Protein AF-A0A897MVK6-F1 (afdb_monomer_lite)

Organism: NCBI:txid2841257

InterPro domains:
  IPR006311 Twin-arginine translocation pathway, signal sequence [PS51318] (1-36)

Sequence (201 aa):
MSDQQRESRGINRRTVLKTAGMATVGLAAYSGTASATPPTEIRFCGCSQICFGENDGRNFVLYVTETEDGYDCELDEVGVGATCETAGDDEKIIGLFNRRLDDYRFFKNPNNCASRALSDLGLDEPDGETVGDIDCPLPDDLEDDILYMFYERVSRHEYVVNDPKSVNVGKVIVRTRKCNPPSQWEDDPNGPPNDRGQGPP

pLDDT: mean 70.34, std 20.53, range [30.91, 95.94]

Secondary structure (DSSP, 8-state):
---------------------------------S-PPPPSEEEEETTTEEEE---SSEEEEEEEEEETTEEEEEEEEEESS-EEEE--TTEEEEEEEEEETTEEEEEE--SHHHHHHHHHTT-S---SS-----SS---TT-SS-EEEPEEEE-SSSEEEEE-TT-TTSPPEEEE-S----GGGS-S-TTSPP--------

Radius of gyration: 23.75 Å; chains: 1; bounding box: 46×98×46 Å

Foldseek 3Di:
DDDDDDDPDDDDDPDDPDDDDDDCPPPPPPPDDDDWFFFLEWEAQAFFKIWTAAIRWWKWWWKWAQDPVGIAIDIDTPGGHGDMDGDPPRIGGQWMWTDDDLATETGGDPHPNNVRNCVRQVNPDPPDDQRDPRVYPDPPSHRPHYDYWDWDDPDPFWTWTDDPVCPPHHTRIYGHHDDDGPVPDDPDPPDDPCPDDPDDD

Structure (mmCIF, N/CA/C/O backbone):
data_AF-A0A897MVK6-F1
#
_entry.id   AF-A0A897MVK6-F1
#
loop_
_atom_site.group_PDB
_atom_site.id
_atom_site.type_symbol
_atom_site.label_atom_id
_atom_site.label_alt_id
_atom_site.label_comp_id
_atom_site.label_asym_id
_atom_site.label_entity_id
_atom_site.label_seq_id
_atom_site.pdbx_PDB_ins_code
_atom_site.Cartn_x
_atom_site.Cartn_y
_atom_site.Cartn_z
_atom_site.occupancy
_atom_site.B_iso_or_equiv
_atom_site.auth_seq_id
_atom_site.auth_comp_id
_atom_site.auth_asym_id
_atom_site.auth_atom_id
_atom_site.pdbx_PDB_model_num
ATOM 1 N N . MET A 1 1 ? -6.247 81.214 -1.007 1.00 38.38 1 MET A N 1
ATOM 2 C CA . MET A 1 1 ? -7.510 80.942 -0.296 1.00 38.38 1 MET A CA 1
ATOM 3 C C . MET A 1 1 ? -7.967 79.543 -0.678 1.00 38.38 1 MET A C 1
ATOM 5 O O . MET A 1 1 ? -8.273 79.332 -1.840 1.00 38.38 1 MET A O 1
ATOM 9 N N . SER A 1 2 ? -7.905 78.644 0.309 1.00 38.69 2 SER A N 1
ATOM 10 C CA . SER A 1 2 ? -8.787 77.490 0.565 1.00 38.69 2 SER A CA 1
ATOM 11 C C . SER A 1 2 ? -8.836 76.298 -0.409 1.00 38.69 2 SER A C 1
ATOM 13 O O . SER A 1 2 ? -9.519 76.323 -1.424 1.00 38.69 2 SER A O 1
ATOM 15 N N . ASP A 1 3 ? -8.106 75.250 -0.011 1.00 39.94 3 ASP A N 1
ATOM 16 C CA . ASP A 1 3 ? -8.561 73.887 0.342 1.00 39.94 3 ASP A CA 1
ATOM 17 C C . ASP A 1 3 ? -9.716 73.197 -0.411 1.00 39.94 3 ASP A C 1
ATOM 19 O O . ASP A 1 3 ? -10.869 73.603 -0.314 1.00 39.94 3 ASP A O 1
ATOM 23 N N . GLN A 1 4 ? -9.4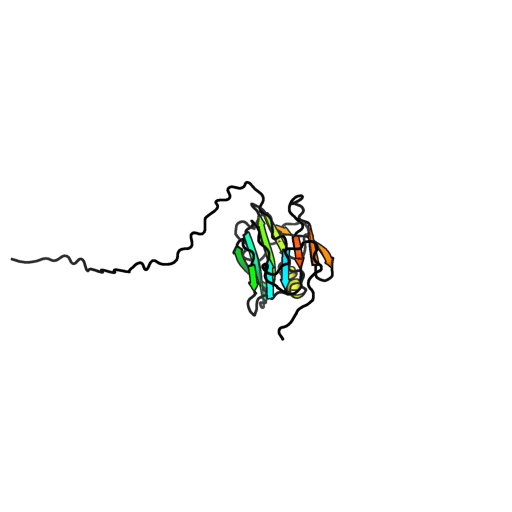02 72.028 -0.989 1.00 47.38 4 GLN A N 1
ATOM 24 C CA . GLN A 1 4 ? -9.977 70.706 -0.646 1.00 47.38 4 GLN A CA 1
ATOM 25 C C . GLN A 1 4 ? -9.123 69.620 -1.337 1.00 47.38 4 GLN A C 1
ATOM 27 O O . GLN A 1 4 ? -9.156 69.453 -2.551 1.00 47.38 4 GLN A O 1
ATOM 32 N N . GLN A 1 5 ? -8.131 69.042 -0.655 1.00 43.12 5 GLN A N 1
ATOM 33 C CA . GLN A 1 5 ? -8.214 67.753 0.051 1.00 43.12 5 GLN A CA 1
ATOM 34 C C . GLN A 1 5 ? -8.991 66.655 -0.695 1.00 43.12 5 GLN A C 1
ATOM 36 O O . GLN A 1 5 ? -10.207 66.540 -0.582 1.00 43.12 5 GLN A O 1
ATOM 41 N N . ARG A 1 6 ? -8.251 65.748 -1.344 1.00 44.34 6 ARG A N 1
ATOM 42 C CA . ARG A 1 6 ? -8.657 64.344 -1.445 1.00 44.34 6 ARG A CA 1
ATOM 43 C C . ARG A 1 6 ? -7.533 63.490 -0.876 1.00 44.34 6 ARG A C 1
ATOM 45 O O . ARG A 1 6 ? -6.450 63.390 -1.447 1.00 44.34 6 ARG A O 1
ATOM 52 N N . GLU A 1 7 ? -7.802 62.960 0.311 1.00 42.94 7 GLU A N 1
ATOM 53 C CA . GLU A 1 7 ? -6.990 61.986 1.024 1.00 42.94 7 GLU A CA 1
ATOM 54 C C . GLU A 1 7 ? -6.639 60.809 0.101 1.00 42.94 7 GLU A C 1
ATOM 56 O O . GLU A 1 7 ? -7.515 60.072 -0.343 1.00 42.94 7 GLU A O 1
ATOM 61 N N . SER A 1 8 ? -5.353 60.577 -0.143 1.00 44.09 8 SER A N 1
ATOM 62 C CA . SER A 1 8 ? -4.859 59.220 -0.369 1.00 44.09 8 SER A CA 1
ATOM 63 C C . SER A 1 8 ? -4.070 58.843 0.867 1.00 44.09 8 SER A C 1
ATOM 65 O O . SER A 1 8 ? -2.920 59.240 1.050 1.00 44.09 8 SER A O 1
ATOM 67 N N . ARG A 1 9 ? -4.758 58.149 1.776 1.00 46.34 9 ARG A N 1
ATOM 68 C CA . ARG A 1 9 ? -4.168 57.561 2.974 1.00 46.34 9 ARG A CA 1
ATOM 69 C C . ARG A 1 9 ? -3.082 56.589 2.537 1.00 46.34 9 ARG A C 1
ATOM 71 O O . ARG A 1 9 ? -3.345 55.624 1.825 1.00 46.34 9 ARG A O 1
ATOM 78 N N . GLY A 1 10 ? -1.858 56.887 2.952 1.00 43.03 10 GLY A N 1
ATOM 79 C CA . GLY A 1 10 ? -0.727 56.007 2.760 1.00 43.03 10 GLY A CA 1
ATOM 80 C C . GLY A 1 10 ? -0.877 54.728 3.569 1.00 43.03 10 GLY A C 1
ATOM 81 O O . GLY A 1 10 ? -1.321 54.758 4.711 1.00 43.03 10 GLY A O 1
ATOM 82 N N . ILE A 1 11 ? -0.402 53.628 2.995 1.00 48.03 11 ILE A N 1
ATOM 83 C CA . ILE A 1 11 ? 0.241 52.563 3.757 1.00 48.03 11 ILE A CA 1
ATOM 84 C C . ILE A 1 11 ? 1.508 52.196 2.992 1.00 48.03 11 ILE A C 1
ATOM 86 O O . ILE A 1 11 ? 1.510 51.430 2.034 1.00 48.03 11 ILE A O 1
ATOM 90 N N . ASN A 1 12 ? 2.600 52.808 3.434 1.00 47.00 12 ASN A N 1
ATOM 91 C CA . ASN A 1 12 ? 3.951 52.393 3.123 1.00 47.00 12 ASN A CA 1
ATOM 92 C C . ASN A 1 12 ? 4.225 51.129 3.951 1.00 47.00 12 ASN A C 1
ATOM 94 O O . ASN A 1 12 ? 4.373 51.207 5.170 1.00 47.00 12 ASN A O 1
ATOM 98 N N . ARG A 1 13 ? 4.250 49.960 3.310 1.00 48.75 13 ARG A N 1
ATOM 99 C CA . ARG A 1 13 ? 4.795 48.732 3.899 1.00 48.75 13 ARG A CA 1
ATOM 100 C C . ARG A 1 13 ? 5.948 48.261 3.028 1.00 48.75 13 ARG A C 1
ATOM 102 O O . ARG A 1 13 ? 5.797 47.437 2.135 1.00 48.75 13 ARG A O 1
ATOM 109 N N . ARG A 1 14 ? 7.123 48.820 3.329 1.00 48.19 14 ARG A N 1
ATOM 110 C CA . ARG A 1 14 ? 8.402 48.136 3.146 1.00 48.19 14 ARG A CA 1
ATOM 111 C C . ARG A 1 14 ? 8.319 46.810 3.896 1.00 48.19 14 ARG A C 1
ATOM 113 O O . ARG A 1 14 ? 8.452 46.805 5.117 1.00 48.19 14 ARG A O 1
ATOM 120 N N . THR A 1 15 ? 8.152 45.713 3.172 1.00 43.81 15 THR A N 1
ATOM 121 C CA . THR A 1 15 ? 8.566 44.407 3.677 1.00 43.81 15 THR A CA 1
ATOM 122 C C . THR A 1 15 ? 9.798 43.993 2.895 1.00 43.81 15 THR A C 1
ATOM 124 O O . THR A 1 15 ? 9.793 43.832 1.679 1.00 43.81 15 THR A O 1
ATOM 127 N N . VAL A 1 16 ? 10.883 43.954 3.653 1.00 46.25 16 VAL A N 1
ATOM 128 C CA . VAL A 1 16 ? 12.242 43.606 3.277 1.00 46.25 16 VAL A CA 1
ATOM 129 C C . VAL A 1 16 ? 12.256 42.147 2.830 1.00 46.25 16 VAL A C 1
ATOM 131 O O . VAL A 1 16 ? 12.021 41.259 3.648 1.00 46.25 16 VAL A O 1
ATOM 134 N N . LEU A 1 17 ? 12.549 41.895 1.550 1.00 41.59 17 LEU A N 1
ATOM 135 C CA . LEU A 1 17 ? 12.999 40.577 1.112 1.00 41.59 17 LEU A CA 1
ATOM 136 C C . LEU A 1 17 ? 14.340 40.296 1.799 1.00 41.59 17 LEU A C 1
ATOM 138 O O . LEU A 1 17 ? 15.352 40.923 1.486 1.00 41.59 17 LEU A O 1
ATOM 142 N N . LYS A 1 18 ? 14.345 39.364 2.753 1.00 41.47 18 LYS A N 1
ATOM 143 C CA . LYS A 1 18 ? 15.574 38.717 3.205 1.00 41.47 18 LYS A CA 1
ATOM 144 C C . LYS A 1 18 ? 15.864 37.545 2.277 1.00 41.47 18 LYS A C 1
ATOM 146 O O . LYS A 1 18 ? 15.264 36.484 2.381 1.00 41.47 18 LYS A O 1
ATOM 151 N N . THR A 1 19 ? 16.799 37.783 1.374 1.00 42.06 19 THR A N 1
ATOM 152 C CA . THR A 1 19 ? 17.562 36.777 0.640 1.00 42.06 19 THR A CA 1
ATOM 153 C C . THR A 1 19 ? 18.445 35.994 1.613 1.00 42.06 19 THR A C 1
ATOM 155 O O . THR A 1 19 ? 19.182 36.625 2.368 1.00 42.06 19 THR A O 1
ATOM 158 N N . ALA A 1 20 ? 18.411 34.659 1.577 1.00 37.34 20 ALA A N 1
ATOM 159 C CA . ALA A 1 20 ? 19.586 33.779 1.682 1.00 37.34 20 ALA A CA 1
ATOM 160 C C . ALA A 1 20 ? 19.144 32.310 1.733 1.00 37.34 20 ALA A C 1
ATOM 162 O O . ALA A 1 20 ? 18.389 31.916 2.614 1.00 37.34 20 ALA A O 1
ATOM 163 N N . GLY A 1 21 ? 19.660 31.509 0.804 1.00 32.66 21 GLY A N 1
ATOM 164 C CA . GLY A 1 21 ? 19.453 30.065 0.767 1.00 32.66 21 GLY A CA 1
ATOM 165 C C . GLY A 1 21 ? 19.648 29.526 -0.640 1.00 32.66 21 GLY A C 1
ATOM 166 O O . GLY A 1 21 ? 18.688 29.143 -1.294 1.00 32.66 21 GLY A O 1
ATOM 167 N N . MET A 1 22 ? 20.886 29.574 -1.135 1.00 45.41 22 MET A N 1
ATOM 168 C CA . MET A 1 22 ? 21.281 28.860 -2.345 1.00 45.41 22 MET A CA 1
ATOM 169 C C . MET A 1 22 ? 20.998 27.365 -2.168 1.00 45.41 22 MET A C 1
ATOM 171 O O . MET A 1 22 ? 21.655 26.703 -1.374 1.00 45.41 22 MET A O 1
ATOM 175 N N . ALA A 1 23 ? 20.086 26.840 -2.972 1.00 36.12 23 ALA A N 1
ATOM 176 C CA . ALA A 1 23 ? 20.180 25.491 -3.494 1.00 36.12 23 ALA A CA 1
ATOM 177 C C . ALA A 1 23 ? 19.718 25.573 -4.946 1.00 36.12 23 ALA A C 1
ATOM 179 O O . ALA A 1 23 ? 18.528 25.587 -5.248 1.00 36.12 23 ALA A O 1
ATOM 180 N N . THR A 1 24 ? 20.670 25.706 -5.865 1.00 41.19 24 THR A N 1
ATOM 181 C CA . THR A 1 24 ? 20.426 25.338 -7.255 1.00 41.19 24 THR A CA 1
ATOM 182 C C . THR A 1 24 ? 20.215 23.830 -7.271 1.00 41.19 24 THR A C 1
ATOM 184 O O . THR A 1 24 ? 21.172 23.073 -7.410 1.00 41.19 24 THR A O 1
ATOM 187 N N . VAL A 1 25 ? 18.974 23.384 -7.082 1.00 43.00 25 VAL A N 1
ATOM 188 C CA . VAL A 1 25 ? 18.584 22.048 -7.523 1.00 43.00 25 VAL A CA 1
ATOM 189 C C . VAL A 1 25 ? 18.522 22.167 -9.035 1.00 43.00 25 VAL A C 1
ATOM 191 O O . VAL A 1 25 ? 17.633 22.817 -9.586 1.00 43.00 25 VAL A O 1
ATOM 194 N N . GLY A 1 26 ? 19.564 21.677 -9.701 1.00 36.72 26 GLY A N 1
ATOM 195 C CA . GLY A 1 26 ? 19.563 21.572 -11.148 1.00 36.72 26 GLY A CA 1
ATOM 196 C C . GLY A 1 26 ? 18.365 20.723 -11.535 1.00 36.72 26 GLY A C 1
ATOM 197 O O . GLY A 1 26 ? 18.374 19.516 -11.317 1.00 36.72 26 GLY A O 1
ATOM 198 N N . LEU A 1 27 ? 17.327 21.359 -12.076 1.00 38.44 27 LEU A N 1
ATOM 199 C CA . LEU A 1 27 ? 16.280 20.662 -12.800 1.00 38.44 27 LEU A CA 1
ATOM 200 C C . LEU A 1 27 ? 16.949 20.064 -14.034 1.00 38.44 27 LEU A C 1
ATOM 202 O O . LEU A 1 27 ? 17.060 20.704 -15.081 1.00 38.44 27 LEU A O 1
ATOM 206 N N . ALA A 1 28 ? 17.434 18.834 -13.897 1.00 41.41 28 ALA A N 1
ATOM 207 C CA . ALA A 1 28 ? 17.548 17.957 -15.037 1.00 41.41 28 ALA A CA 1
ATOM 208 C C . ALA A 1 28 ? 16.111 17.716 -15.504 1.00 41.41 28 ALA A C 1
ATOM 210 O O . ALA A 1 28 ? 15.393 16.883 -14.959 1.00 41.41 28 ALA A O 1
ATOM 211 N N . ALA A 1 29 ? 15.669 18.506 -16.480 1.00 40.84 29 ALA A N 1
ATOM 212 C CA . ALA A 1 29 ? 14.505 18.171 -17.275 1.00 40.84 29 ALA A CA 1
ATOM 213 C C . ALA A 1 29 ? 14.852 16.893 -18.049 1.00 40.84 29 ALA A C 1
ATOM 215 O O . ALA A 1 29 ? 15.371 16.947 -19.166 1.00 40.84 29 ALA A O 1
ATOM 216 N N . TYR A 1 30 ? 14.623 15.738 -17.422 1.00 43.28 30 TYR A N 1
ATOM 217 C CA . TYR A 1 30 ? 14.649 14.454 -18.101 1.00 43.28 30 TYR A CA 1
ATOM 218 C C . TYR A 1 30 ? 13.433 14.414 -19.026 1.00 43.28 30 TYR A C 1
ATOM 220 O O . TYR A 1 30 ? 12.335 14.009 -18.664 1.00 43.28 30 TYR A O 1
ATOM 228 N N . SER A 1 31 ? 13.637 14.887 -20.251 1.00 47.59 31 SER A N 1
ATOM 229 C CA . SER A 1 31 ? 12.805 14.513 -21.388 1.00 47.59 31 SER A CA 1
ATOM 230 C C . SER A 1 31 ? 13.236 13.110 -21.819 1.00 47.59 31 SER A C 1
ATOM 232 O O . SER A 1 31 ? 14.000 12.928 -22.760 1.00 47.59 31 SER A O 1
ATOM 234 N N . GLY A 1 32 ? 12.802 12.111 -21.051 1.00 38.25 32 GLY A N 1
ATOM 235 C CA . GLY A 1 32 ? 12.945 10.695 -21.368 1.00 38.25 32 GLY A CA 1
ATOM 236 C C . GLY A 1 32 ? 11.568 10.111 -21.645 1.00 38.25 32 GLY A C 1
ATOM 237 O O . GLY A 1 32 ? 10.691 10.125 -20.790 1.00 38.25 32 GLY A O 1
ATOM 238 N N . THR A 1 33 ? 11.348 9.639 -22.861 1.00 43.06 33 THR A N 1
ATOM 239 C CA . THR A 1 33 ? 10.109 8.990 -23.288 1.00 43.06 33 THR A CA 1
ATOM 240 C C . THR A 1 33 ? 9.809 7.724 -22.470 1.00 43.06 33 THR A C 1
ATOM 242 O O . THR A 1 33 ? 10.583 6.775 -22.516 1.00 43.06 33 THR A O 1
ATOM 245 N N . ALA A 1 34 ? 8.653 7.718 -21.799 1.00 45.78 34 ALA A N 1
ATOM 246 C CA . ALA A 1 34 ? 7.773 6.579 -21.510 1.00 45.78 34 ALA A CA 1
ATOM 247 C C . ALA A 1 34 ? 8.395 5.276 -20.959 1.00 45.78 34 ALA A C 1
ATOM 249 O O . ALA A 1 34 ? 8.527 4.283 -21.669 1.00 45.78 34 ALA A O 1
ATOM 250 N N . SER A 1 35 ? 8.626 5.238 -19.646 1.00 45.00 35 SER A N 1
ATOM 251 C CA . SER A 1 35 ? 8.335 4.070 -18.804 1.00 45.00 35 SER A CA 1
ATOM 252 C C . SER A 1 35 ? 8.452 4.501 -17.347 1.00 45.00 35 SER A C 1
ATOM 254 O O . SER A 1 35 ? 9.566 4.584 -16.848 1.00 45.00 35 SER A O 1
ATOM 256 N N . ALA A 1 36 ? 7.335 4.782 -16.667 1.00 52.00 36 ALA A N 1
ATOM 257 C CA . ALA A 1 36 ? 7.413 4.970 -15.225 1.00 52.00 36 ALA A CA 1
ATOM 258 C C . ALA A 1 36 ? 7.605 3.607 -14.542 1.00 52.00 36 ALA A C 1
ATOM 260 O O . ALA A 1 36 ? 6.789 2.701 -14.738 1.00 52.00 36 ALA A O 1
ATOM 261 N N . THR A 1 37 ? 8.701 3.439 -13.811 1.00 60.66 37 THR A N 1
ATOM 262 C CA . THR A 1 37 ? 9.000 2.218 -13.055 1.00 60.66 37 THR A CA 1
ATOM 263 C C . THR A 1 37 ? 8.266 2.306 -11.708 1.00 60.66 37 THR A C 1
ATOM 265 O O . THR A 1 37 ? 8.444 3.323 -11.045 1.00 60.66 37 THR A O 1
ATOM 268 N N . PRO A 1 38 ? 7.434 1.327 -11.292 1.00 58.59 38 PRO A N 1
ATOM 269 C CA . PRO A 1 38 ? 6.905 1.237 -9.934 1.00 58.59 38 PRO A CA 1
ATOM 270 C C . PRO A 1 38 ? 8.058 1.029 -8.940 1.00 58.59 38 PRO A C 1
ATOM 272 O O . PRO A 1 38 ? 9.160 0.654 -9.359 1.00 58.59 38 PRO A O 1
ATOM 275 N N . PRO A 1 39 ? 7.822 1.213 -7.629 1.00 68.69 39 PRO A N 1
ATOM 276 C CA . PRO A 1 39 ? 8.829 0.898 -6.627 1.00 68.69 39 PRO A CA 1
ATOM 277 C C . PRO A 1 39 ? 9.311 -0.540 -6.809 1.00 68.69 39 PRO A C 1
ATOM 279 O O . PRO A 1 39 ? 8.504 -1.465 -6.866 1.00 68.69 39 PRO A O 1
ATOM 282 N N . THR A 1 40 ? 10.624 -0.743 -6.893 1.00 77.69 40 THR A N 1
ATOM 283 C CA . THR A 1 40 ? 11.213 -2.090 -6.978 1.00 77.69 40 THR A CA 1
ATOM 284 C C . THR A 1 40 ? 11.000 -2.881 -5.689 1.00 77.69 40 THR A C 1
ATOM 286 O O . THR A 1 40 ? 10.948 -4.111 -5.711 1.00 77.69 40 THR A O 1
ATOM 289 N N . GLU A 1 41 ? 10.823 -2.179 -4.569 1.00 86.00 41 GLU A N 1
ATOM 290 C CA . GLU A 1 41 ? 10.533 -2.761 -3.270 1.00 86.00 41 GLU A CA 1
ATOM 291 C C . GLU A 1 41 ? 9.543 -1.902 -2.466 1.00 86.00 41 GLU A C 1
ATOM 293 O O . GLU A 1 41 ? 9.645 -0.673 -2.424 1.00 86.00 41 GLU A O 1
ATOM 298 N N . ILE A 1 42 ? 8.598 -2.577 -1.805 1.00 90.44 42 ILE A N 1
ATOM 299 C CA . ILE A 1 42 ? 7.620 -2.010 -0.871 1.00 90.44 42 ILE A CA 1
ATOM 300 C C . ILE A 1 42 ? 7.703 -2.803 0.437 1.00 90.44 42 ILE A C 1
ATOM 302 O O . ILE A 1 42 ? 7.686 -4.035 0.434 1.00 90.44 42 ILE A O 1
ATOM 306 N N . ARG A 1 43 ? 7.759 -2.122 1.580 1.00 93.38 43 ARG A N 1
ATOM 307 C CA . ARG A 1 43 ? 7.775 -2.737 2.913 1.00 93.38 43 ARG A CA 1
ATOM 308 C C . ARG A 1 43 ? 6.568 -2.283 3.717 1.00 93.38 43 ARG A C 1
ATOM 310 O O . ARG A 1 43 ? 6.478 -1.111 4.052 1.00 93.38 43 ARG A O 1
ATOM 317 N N . PHE A 1 44 ? 5.695 -3.218 4.080 1.00 94.56 44 PHE A N 1
ATOM 318 C CA . PHE A 1 44 ? 4.588 -2.994 5.011 1.00 94.56 44 PHE A CA 1
ATOM 319 C C . PHE A 1 44 ? 4.950 -3.494 6.411 1.00 94.56 44 PHE A C 1
ATOM 321 O O . PHE A 1 44 ? 5.000 -4.701 6.665 1.00 94.56 44 PHE A O 1
ATOM 328 N N . CYS A 1 45 ? 5.170 -2.588 7.353 1.00 93.06 45 CYS A N 1
ATOM 329 C CA . CYS A 1 45 ? 5.591 -2.927 8.710 1.00 93.06 45 CYS A CA 1
ATOM 330 C C . CYS A 1 45 ? 4.380 -2.990 9.627 1.00 93.06 45 CYS A C 1
ATOM 332 O O . CYS A 1 45 ? 4.076 -2.060 10.369 1.00 93.06 45 CYS A O 1
ATOM 334 N N . GLY A 1 46 ? 3.654 -4.104 9.526 1.00 92.69 46 GLY A N 1
ATOM 335 C CA . GLY A 1 46 ? 2.298 -4.178 10.052 1.00 92.69 46 GLY A CA 1
ATOM 336 C C . GLY A 1 46 ? 1.381 -3.254 9.254 1.00 92.69 46 GLY A C 1
ATOM 337 O O . GLY A 1 46 ? 1.470 -3.218 8.029 1.00 92.69 46 GLY A O 1
ATOM 338 N N . CYS A 1 47 ? 0.516 -2.522 9.951 1.00 95.00 47 CYS A N 1
ATOM 339 C CA . CYS A 1 47 ? -0.382 -1.527 9.358 1.00 95.00 47 CYS A CA 1
ATOM 340 C C . CYS A 1 47 ? -0.059 -0.099 9.808 1.00 95.00 47 CYS A C 1
ATOM 342 O O . CYS A 1 47 ? -0.775 0.819 9.449 1.00 95.00 47 CYS A O 1
ATOM 344 N N . SER A 1 48 ? 1.003 0.099 10.591 1.00 94.06 48 SER A N 1
ATOM 345 C CA . SER A 1 48 ? 1.369 1.416 11.119 1.00 94.06 48 SER A CA 1
ATOM 346 C C . SER A 1 48 ? 2.368 2.154 10.238 1.00 94.06 48 SER A C 1
ATOM 348 O O . SER A 1 48 ? 2.550 3.350 10.406 1.00 94.06 48 SER A O 1
ATOM 350 N N . GLN A 1 49 ? 3.082 1.454 9.353 1.00 94.56 49 GLN A N 1
ATOM 351 C CA . GLN A 1 49 ? 4.118 2.074 8.536 1.00 94.56 49 GLN A CA 1
ATOM 352 C C . GLN A 1 49 ? 4.298 1.353 7.203 1.00 94.56 49 GLN A C 1
ATOM 354 O O . GLN A 1 49 ? 4.266 0.117 7.140 1.00 94.56 49 GLN A O 1
ATOM 359 N N . ILE A 1 50 ? 4.552 2.131 6.157 1.00 94.38 50 ILE A N 1
ATOM 360 C CA . ILE A 1 50 ? 4.951 1.666 4.834 1.00 94.38 50 ILE A CA 1
ATOM 361 C C . ILE A 1 50 ? 6.218 2.397 4.399 1.00 94.38 50 ILE A C 1
ATOM 363 O O . ILE A 1 50 ? 6.367 3.583 4.651 1.00 94.38 50 ILE A O 1
ATOM 367 N N . CYS A 1 51 ? 7.132 1.701 3.733 1.00 91.31 51 CYS A N 1
ATOM 368 C CA . CYS A 1 51 ? 8.274 2.314 3.062 1.00 91.31 51 CYS A CA 1
ATOM 369 C C . CYS A 1 51 ? 8.355 1.800 1.626 1.00 91.31 51 CYS A C 1
ATOM 371 O O . CYS A 1 51 ? 8.160 0.606 1.393 1.00 91.31 51 CYS A O 1
ATOM 373 N N . PHE A 1 52 ? 8.681 2.660 0.670 1.00 88.06 52 PHE A N 1
ATOM 374 C CA . PHE A 1 52 ? 8.829 2.284 -0.738 1.00 88.06 52 PHE A CA 1
ATOM 375 C C . PHE A 1 52 ? 10.023 3.003 -1.369 1.00 88.06 52 PHE A C 1
ATOM 377 O O . PHE A 1 52 ? 10.409 4.095 -0.950 1.00 88.06 52 PHE A O 1
ATOM 384 N N . GLY A 1 53 ? 10.653 2.333 -2.334 1.00 82.19 53 GLY A N 1
ATOM 385 C CA . GLY A 1 53 ? 11.821 2.852 -3.043 1.00 82.19 53 GLY A CA 1
ATOM 386 C C . GLY A 1 53 ? 11.480 3.960 -4.039 1.00 82.19 53 GLY A C 1
ATOM 387 O O . GLY A 1 53 ? 10.310 4.252 -4.304 1.00 82.19 53 GLY A O 1
ATOM 388 N N . GLU A 1 54 ? 12.527 4.555 -4.615 1.00 78.81 54 GLU A N 1
ATOM 389 C CA . GLU A 1 54 ? 12.376 5.517 -5.707 1.00 78.81 54 GLU A CA 1
ATOM 390 C C . GLU A 1 54 ? 11.630 4.874 -6.873 1.00 78.81 54 GLU A C 1
ATOM 392 O O . GLU A 1 54 ? 11.787 3.685 -7.171 1.00 78.81 54 GLU A O 1
ATOM 397 N N . ASN A 1 55 ? 10.782 5.672 -7.504 1.00 77.06 55 ASN A N 1
ATOM 398 C CA . ASN A 1 55 ? 9.973 5.252 -8.627 1.00 77.06 55 ASN A CA 1
ATOM 399 C C . ASN A 1 55 ? 9.604 6.478 -9.466 1.00 77.06 55 ASN A C 1
ATOM 401 O O . ASN A 1 55 ? 9.749 7.619 -9.037 1.00 77.06 55 ASN A O 1
ATOM 405 N N . ASP A 1 56 ? 9.117 6.240 -10.673 1.00 72.44 56 ASP A N 1
ATOM 406 C CA . ASP A 1 56 ? 8.812 7.314 -11.622 1.00 72.44 56 ASP A CA 1
ATOM 407 C C . ASP A 1 56 ? 7.298 7.620 -11.678 1.00 72.44 56 ASP A C 1
ATOM 409 O O . ASP A 1 56 ? 6.835 8.349 -12.559 1.00 72.44 56 ASP A O 1
ATOM 413 N N . GLY A 1 57 ? 6.507 7.001 -10.791 1.00 75.56 57 GLY A N 1
ATOM 414 C CA . GLY A 1 57 ? 5.047 7.101 -10.720 1.00 75.56 57 GLY A CA 1
ATOM 415 C C . GLY A 1 57 ? 4.567 7.876 -9.492 1.00 75.56 57 GLY A C 1
ATOM 416 O O . GLY A 1 57 ? 5.292 8.043 -8.516 1.00 75.56 57 GLY A O 1
ATOM 417 N N . ARG A 1 58 ? 3.322 8.360 -9.515 1.00 84.38 58 ARG A N 1
ATOM 418 C CA . ARG A 1 58 ? 2.737 8.988 -8.318 1.00 84.38 58 ARG A CA 1
ATOM 419 C C . ARG A 1 58 ? 2.284 7.913 -7.346 1.00 84.38 58 ARG A C 1
ATOM 421 O O . ARG A 1 58 ? 1.602 6.975 -7.753 1.00 84.38 58 ARG A O 1
ATOM 428 N N . ASN A 1 59 ? 2.663 8.057 -6.084 1.00 87.62 59 ASN A N 1
ATOM 429 C CA . ASN A 1 59 ? 2.300 7.118 -5.035 1.00 87.62 59 ASN A CA 1
ATOM 430 C C . ASN A 1 59 ? 1.238 7.725 -4.143 1.00 87.62 59 ASN A C 1
ATOM 432 O O . ASN A 1 59 ? 1.376 8.869 -3.709 1.00 87.62 59 ASN A O 1
ATOM 436 N N . PHE A 1 60 ? 0.225 6.921 -3.855 1.00 89.25 60 PHE A N 1
ATOM 437 C CA . PHE A 1 60 ? -0.834 7.266 -2.936 1.00 89.25 60 PHE A CA 1
ATOM 438 C C . PHE A 1 60 ? -0.954 6.183 -1.873 1.00 89.25 60 PHE A C 1
ATOM 440 O O . PHE A 1 60 ? -1.085 5.002 -2.206 1.00 89.25 60 PHE A O 1
ATOM 447 N N . VAL A 1 61 ? -0.882 6.561 -0.603 1.00 92.88 61 VAL A N 1
ATOM 448 C CA . VAL A 1 61 ? -1.029 5.614 0.509 1.00 92.88 61 VAL A CA 1
ATOM 449 C C . VAL A 1 61 ? -2.480 5.628 0.965 1.00 92.88 61 VAL A C 1
ATOM 451 O O . VAL A 1 61 ? -3.052 6.694 1.172 1.00 92.88 61 VAL A O 1
ATOM 454 N N . LEU A 1 62 ? -3.068 4.435 1.087 1.00 93.19 62 LEU A N 1
ATOM 455 C CA . LEU A 1 62 ? -4.442 4.258 1.543 1.00 93.19 62 LEU A CA 1
ATOM 456 C C . LEU A 1 62 ? -4.453 3.981 3.047 1.00 93.19 62 LEU A C 1
ATOM 458 O O . LEU A 1 62 ? -4.013 2.909 3.495 1.00 93.19 62 LEU A O 1
ATOM 462 N N . TYR A 1 63 ? -4.975 4.948 3.791 1.00 94.69 63 TYR A N 1
ATOM 463 C CA . TYR A 1 63 ? -5.226 4.882 5.223 1.00 94.69 63 TYR A CA 1
ATOM 464 C C . TYR A 1 63 ? -6.694 4.561 5.474 1.00 94.69 63 TYR A C 1
ATOM 466 O O . TYR A 1 63 ? -7.567 4.959 4.705 1.00 94.69 63 TYR A O 1
ATOM 474 N N . VAL A 1 64 ? -6.964 3.845 6.561 1.00 94.62 64 VAL A N 1
ATOM 475 C CA . VAL A 1 64 ? -8.325 3.624 7.053 1.00 94.62 64 VAL A CA 1
ATOM 476 C C . VAL A 1 64 ? -8.422 3.855 8.546 1.00 94.62 64 VAL A C 1
ATOM 478 O O . VAL A 1 64 ? -7.518 3.475 9.295 1.00 94.62 64 VAL A O 1
ATOM 481 N N . THR A 1 65 ? -9.572 4.360 8.965 1.00 94.75 65 THR A N 1
ATOM 482 C CA . THR A 1 65 ? -9.963 4.545 10.361 1.00 94.75 65 THR A CA 1
ATOM 483 C C . THR A 1 65 ? -11.214 3.714 10.623 1.00 94.75 65 THR A C 1
ATOM 485 O O . THR A 1 65 ? -12.160 3.736 9.841 1.00 94.75 65 THR A O 1
ATOM 488 N N . GLU A 1 66 ? -11.226 2.933 11.703 1.00 92.69 66 GLU A N 1
ATOM 489 C CA . GLU A 1 66 ? -12.396 2.122 12.071 1.00 92.69 66 GLU A CA 1
ATOM 490 C C . GLU A 1 66 ? -13.470 3.014 12.709 1.00 92.69 66 GLU A C 1
ATOM 492 O O . GLU A 1 66 ? -13.194 3.731 13.672 1.00 92.69 66 GLU A O 1
ATOM 497 N N . THR A 1 67 ? -14.693 2.963 12.185 1.00 91.00 67 THR A N 1
ATOM 498 C CA . THR A 1 67 ? -15.852 3.730 12.660 1.00 91.00 67 THR A CA 1
ATOM 499 C C . THR A 1 67 ? -16.969 2.788 13.126 1.00 91.00 67 THR A C 1
ATOM 501 O O . THR A 1 67 ? -16.851 1.564 13.045 1.00 91.00 67 THR A O 1
ATOM 504 N N . GLU A 1 68 ? -18.070 3.337 13.651 1.00 89.38 68 GLU A N 1
ATOM 505 C CA . GLU A 1 68 ? -19.246 2.529 14.022 1.00 89.38 68 GLU A CA 1
ATOM 506 C C . GLU A 1 68 ? -19.923 1.881 12.800 1.00 89.38 68 GLU A C 1
ATOM 508 O O . GLU A 1 68 ? -20.499 0.799 12.925 1.00 89.38 68 GLU A O 1
ATOM 513 N N . ASP A 1 69 ? -19.804 2.518 11.632 1.00 85.88 69 ASP A N 1
ATOM 514 C CA . ASP A 1 69 ? -20.442 2.108 10.379 1.00 85.88 69 ASP A CA 1
ATOM 515 C C . ASP A 1 69 ? -19.512 1.286 9.464 1.00 85.88 69 ASP A C 1
ATOM 517 O O . ASP A 1 69 ? -19.944 0.821 8.412 1.00 85.88 69 ASP A O 1
ATOM 521 N N . GLY A 1 70 ? -18.251 1.064 9.860 1.00 87.88 70 GLY A N 1
ATOM 522 C CA . GLY A 1 70 ? -17.277 0.292 9.084 1.00 87.88 70 GLY A CA 1
ATOM 523 C C . GLY A 1 70 ? -15.886 0.917 9.097 1.00 87.88 70 GLY A C 1
ATOM 524 O O . GLY A 1 70 ? -15.270 1.057 10.155 1.00 87.88 70 GLY A O 1
ATOM 525 N N . TYR A 1 71 ? -15.377 1.256 7.914 1.00 89.88 71 TYR A N 1
ATOM 526 C CA . TYR A 1 71 ? -14.094 1.927 7.738 1.00 89.88 71 TYR A CA 1
ATOM 527 C C . TYR A 1 71 ? -14.291 3.214 6.946 1.00 89.88 71 TYR A C 1
ATOM 529 O O . TYR A 1 71 ? -14.909 3.190 5.890 1.00 89.88 71 TYR A O 1
ATOM 537 N N . ASP A 1 72 ? -13.747 4.310 7.464 1.00 90.00 72 ASP A N 1
ATOM 538 C CA . ASP A 1 72 ? -13.531 5.534 6.696 1.00 90.00 72 ASP A CA 1
ATOM 539 C C . ASP A 1 72 ? -12.127 5.478 6.090 1.00 90.00 72 ASP A C 1
ATOM 541 O O . ASP A 1 72 ? -11.209 4.948 6.728 1.00 90.00 72 ASP A O 1
ATOM 545 N N . CYS A 1 73 ? -11.947 5.982 4.875 1.00 89.62 73 CYS A N 1
ATOM 546 C CA . CYS A 1 73 ? -10.676 5.908 4.163 1.00 89.62 73 CYS A CA 1
ATOM 547 C C . CYS A 1 73 ? -10.179 7.268 3.699 1.00 89.62 73 CYS A C 1
ATOM 549 O O . CYS A 1 73 ? -10.918 8.104 3.188 1.00 89.62 73 CYS A O 1
ATOM 551 N N . GLU A 1 74 ? -8.865 7.427 3.796 1.00 90.50 74 GLU A N 1
ATOM 552 C CA . GLU A 1 74 ? -8.138 8.589 3.315 1.00 90.50 74 GLU A CA 1
ATOM 553 C C . GLU A 1 74 ? -7.046 8.140 2.349 1.00 90.50 74 GLU A C 1
ATOM 555 O O . GLU A 1 74 ? -6.340 7.151 2.578 1.00 90.50 74 GLU A O 1
ATOM 560 N N . LEU A 1 75 ? -6.910 8.879 1.252 1.00 88.94 75 LEU A N 1
ATOM 561 C CA . LEU A 1 75 ? -5.874 8.658 0.263 1.00 88.94 75 LEU A CA 1
ATOM 562 C C . LEU A 1 75 ? -4.956 9.879 0.202 1.00 88.94 75 LEU A C 1
ATOM 564 O O . LEU A 1 75 ? -5.388 10.954 -0.210 1.00 88.94 75 LEU A O 1
ATOM 568 N N . ASP A 1 76 ? -3.686 9.695 0.560 1.00 89.75 76 ASP A N 1
ATOM 569 C CA . ASP A 1 76 ? -2.700 10.781 0.571 1.00 89.75 76 ASP A CA 1
ATOM 570 C C . ASP A 1 76 ? -1.656 10.613 -0.538 1.00 89.75 76 ASP A C 1
ATOM 572 O O . ASP A 1 76 ? -1.132 9.514 -0.742 1.00 89.75 76 ASP A O 1
ATOM 576 N N . GLU A 1 77 ? -1.335 11.699 -1.250 1.00 89.31 77 GLU A N 1
ATOM 577 C CA . GLU A 1 77 ? -0.308 11.711 -2.297 1.00 89.31 77 GLU A CA 1
ATOM 578 C C . GLU A 1 77 ? 1.072 11.981 -1.690 1.00 89.31 77 GLU A C 1
ATOM 580 O O . GLU A 1 77 ? 1.383 13.080 -1.238 1.00 89.31 77 GLU A O 1
ATOM 585 N N . VAL A 1 78 ? 1.952 10.988 -1.781 1.00 84.94 78 VAL A N 1
ATOM 586 C CA . VAL A 1 78 ? 3.260 11.003 -1.108 1.00 84.94 78 VAL A CA 1
ATOM 587 C C . VAL A 1 78 ? 4.406 11.387 -2.066 1.00 84.94 78 VAL A C 1
ATOM 589 O O . VAL A 1 78 ? 5.534 11.682 -1.669 1.00 84.94 78 VAL A O 1
ATOM 592 N N . GLY A 1 79 ? 4.125 11.439 -3.369 1.00 75.62 79 GLY A N 1
ATOM 593 C CA . GLY A 1 79 ? 5.089 11.805 -4.409 1.00 75.62 79 GLY A CA 1
ATOM 594 C C . GLY A 1 79 ? 5.883 10.618 -4.969 1.00 75.62 79 GLY A C 1
ATOM 595 O O . GLY A 1 79 ? 5.431 9.476 -4.937 1.00 75.62 79 GLY A O 1
ATOM 596 N N . VAL A 1 80 ? 7.045 10.906 -5.567 1.00 72.62 80 VAL A N 1
ATOM 597 C CA . VAL A 1 80 ? 7.847 9.958 -6.385 1.00 72.62 80 VAL A CA 1
ATOM 598 C C . VAL A 1 80 ? 9.131 9.470 -5.691 1.00 72.62 80 VAL A C 1
ATOM 600 O O . VAL A 1 80 ? 9.773 8.518 -6.129 1.00 72.62 80 VAL A O 1
ATOM 603 N N . GLY A 1 81 ? 9.543 10.146 -4.615 1.00 75.19 81 GLY A N 1
ATOM 604 C CA . GLY A 1 81 ? 10.794 9.855 -3.919 1.00 75.19 81 GLY A CA 1
ATOM 605 C C . GLY A 1 81 ? 10.702 8.618 -3.030 1.00 75.19 81 GLY A C 1
ATOM 606 O O . GLY A 1 81 ? 9.632 8.267 -2.537 1.00 75.19 81 GLY A O 1
ATOM 607 N N . ALA A 1 82 ? 11.849 7.990 -2.778 1.00 80.19 82 ALA A N 1
ATOM 608 C CA . ALA A 1 82 ? 11.971 6.990 -1.728 1.00 80.19 82 ALA A CA 1
ATOM 609 C C . ALA A 1 82 ? 11.609 7.596 -0.361 1.00 80.19 82 ALA A C 1
ATOM 611 O O . ALA A 1 82 ? 12.253 8.545 0.090 1.00 80.19 82 ALA A O 1
ATOM 612 N N . THR A 1 83 ? 10.610 7.030 0.314 1.00 87.88 83 THR A N 1
ATOM 613 C CA . THR A 1 83 ? 10.084 7.563 1.581 1.00 87.88 83 THR A CA 1
ATOM 614 C C . THR A 1 83 ? 9.504 6.459 2.466 1.00 87.88 83 THR A C 1
ATOM 616 O O . THR A 1 83 ? 9.396 5.295 2.062 1.00 87.88 83 THR A O 1
ATOM 619 N N . CYS A 1 84 ? 9.173 6.832 3.700 1.00 90.75 84 CYS A N 1
ATOM 620 C CA . CYS A 1 84 ? 8.388 6.033 4.624 1.00 90.75 84 CYS A CA 1
ATOM 621 C C . CYS A 1 84 ? 7.242 6.865 5.181 1.00 90.75 84 CYS A C 1
ATOM 623 O O . CYS A 1 84 ? 7.490 7.901 5.794 1.00 90.75 84 CYS A O 1
ATOM 625 N N . GLU A 1 85 ? 6.035 6.326 5.095 1.00 93.19 85 GLU A N 1
ATOM 626 C CA . GLU A 1 85 ? 4.844 6.919 5.681 1.00 93.19 85 GLU A CA 1
ATOM 627 C C . GLU A 1 85 ? 4.386 6.139 6.900 1.00 93.19 85 GLU A C 1
ATOM 629 O O . GLU A 1 85 ? 4.513 4.913 6.962 1.00 93.19 85 GLU A O 1
ATOM 634 N N . THR A 1 86 ? 3.875 6.868 7.886 1.00 93.88 86 THR A N 1
ATOM 635 C CA . THR A 1 86 ? 3.421 6.319 9.164 1.00 93.88 86 THR A CA 1
ATOM 636 C C . THR A 1 86 ? 1.963 6.697 9.354 1.00 93.88 86 THR A C 1
ATOM 638 O O .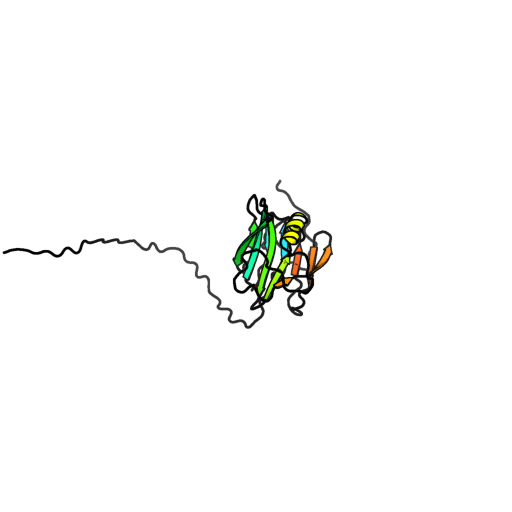 THR A 1 86 ? 1.623 7.866 9.219 1.00 93.88 86 THR A O 1
ATOM 641 N N . ALA A 1 87 ? 1.128 5.710 9.664 1.00 92.94 87 ALA A N 1
ATOM 642 C CA . ALA A 1 87 ? -0.270 5.933 10.003 1.00 92.94 87 ALA A CA 1
ATOM 643 C C . ALA A 1 87 ? -0.384 6.737 11.305 1.00 92.94 87 ALA A C 1
ATOM 645 O O . ALA A 1 87 ? 0.465 6.593 12.196 1.00 92.94 87 ALA A O 1
ATOM 646 N N . GLY A 1 88 ? -1.443 7.533 11.435 1.00 92.00 88 GLY A N 1
ATOM 647 C CA . GLY A 1 88 ? -1.863 8.087 12.716 1.00 92.00 88 GLY A CA 1
ATOM 648 C C . GLY A 1 88 ? -2.196 7.004 13.752 1.00 92.00 88 GLY A C 1
ATOM 649 O O . GLY A 1 88 ? -2.292 5.816 13.442 1.00 92.00 88 GLY A O 1
ATOM 650 N N . ASP A 1 89 ? -2.381 7.420 15.007 1.00 89.12 89 ASP A N 1
ATOM 651 C CA . ASP A 1 89 ? -2.581 6.501 16.141 1.00 89.12 89 ASP A CA 1
ATOM 652 C C . ASP A 1 89 ? -3.809 5.579 15.971 1.00 89.12 89 ASP A C 1
ATOM 654 O O . ASP A 1 89 ? -3.771 4.424 16.403 1.00 89.12 89 ASP A O 1
ATOM 658 N N . ASP A 1 90 ? -4.862 6.071 15.309 1.00 91.88 90 ASP A N 1
ATOM 659 C CA . ASP A 1 90 ? -6.122 5.351 15.064 1.00 91.88 90 ASP A CA 1
ATOM 660 C C . ASP A 1 90 ? -6.272 4.858 13.609 1.00 91.88 90 ASP A C 1
ATOM 662 O O . ASP A 1 90 ? -7.290 4.266 13.239 1.00 91.88 90 ASP A O 1
ATOM 666 N N . GLU A 1 91 ? -5.240 5.056 12.788 1.00 94.31 91 GLU A N 1
ATOM 667 C CA . GLU A 1 91 ? -5.245 4.733 11.365 1.00 94.31 91 GLU A CA 1
ATOM 668 C C . GLU A 1 91 ? -4.496 3.431 11.065 1.00 94.31 91 GLU A C 1
ATOM 670 O O . GLU A 1 91 ? -3.593 2.980 11.778 1.00 94.31 91 GLU A O 1
ATOM 675 N N . LYS A 1 92 ? -4.850 2.814 9.939 1.00 95.31 92 LYS A N 1
ATOM 676 C CA . LYS A 1 92 ? -4.166 1.643 9.390 1.00 95.31 92 LYS A CA 1
ATOM 677 C C . LYS A 1 92 ? -3.842 1.886 7.925 1.00 95.31 92 LYS A C 1
ATOM 679 O O . LYS A 1 92 ? -4.727 2.158 7.127 1.00 95.31 92 LYS A O 1
ATOM 684 N N . ILE A 1 93 ? -2.590 1.676 7.545 1.00 95.94 93 ILE A N 1
ATOM 685 C CA . ILE A 1 93 ? -2.182 1.585 6.144 1.00 95.94 93 ILE A CA 1
ATOM 686 C C . ILE A 1 93 ? -2.594 0.217 5.608 1.00 95.94 93 ILE A C 1
ATOM 688 O O . ILE A 1 93 ? -2.065 -0.817 6.040 1.00 95.94 93 ILE A O 1
ATOM 692 N N . ILE A 1 94 ? -3.506 0.204 4.639 1.00 94.62 94 ILE A N 1
ATOM 693 C CA . ILE A 1 94 ? -4.032 -1.035 4.045 1.00 94.62 94 ILE A CA 1
ATOM 694 C C . ILE A 1 94 ? -3.548 -1.272 2.617 1.00 94.62 94 ILE A C 1
ATOM 696 O O . ILE A 1 94 ? -3.648 -2.395 2.121 1.00 94.62 94 ILE A O 1
ATOM 700 N N . GLY A 1 95 ? -2.941 -0.274 1.978 1.00 93.25 95 GLY A N 1
ATOM 701 C CA . GLY A 1 95 ? -2.353 -0.451 0.659 1.00 93.25 95 GLY A CA 1
ATOM 702 C C . GLY A 1 95 ? -1.649 0.783 0.115 1.00 93.25 95 GLY A C 1
ATOM 703 O O . GLY A 1 95 ? -1.602 1.837 0.745 1.00 93.25 95 GLY A O 1
ATOM 704 N N . LEU A 1 96 ? -1.082 0.604 -1.073 1.00 91.62 96 LEU A N 1
ATOM 705 C CA . LEU A 1 96 ? -0.404 1.630 -1.852 1.00 91.62 96 LEU A CA 1
ATOM 706 C C . LEU A 1 96 ? -0.948 1.589 -3.277 1.00 91.62 96 LEU A C 1
ATOM 708 O O . LEU A 1 96 ? -0.874 0.546 -3.931 1.00 91.62 96 LEU A O 1
ATOM 712 N N . PHE A 1 97 ? -1.429 2.719 -3.777 1.00 88.44 97 PHE A N 1
ATOM 713 C CA . PHE A 1 97 ? -1.635 2.912 -5.203 1.00 88.44 97 PHE A CA 1
ATOM 714 C C . PHE A 1 97 ? -0.379 3.514 -5.821 1.00 88.44 97 PHE A C 1
ATOM 716 O O . PHE A 1 97 ? 0.125 4.539 -5.369 1.00 88.44 97 PHE A O 1
ATOM 723 N N . ASN A 1 98 ? 0.114 2.897 -6.887 1.00 86.38 98 ASN A N 1
ATOM 724 C CA . ASN A 1 98 ? 1.123 3.497 -7.749 1.00 86.38 98 ASN A CA 1
ATOM 725 C C . ASN A 1 98 ? 0.489 3.802 -9.102 1.00 86.38 98 ASN A C 1
ATOM 727 O O . ASN A 1 98 ? 0.050 2.894 -9.813 1.00 86.38 98 ASN A O 1
ATOM 731 N N . ARG A 1 99 ? 0.451 5.081 -9.459 1.00 80.06 99 ARG A N 1
ATOM 732 C CA . ARG A 1 99 ? -0.059 5.539 -10.744 1.00 80.06 99 ARG A CA 1
ATOM 733 C C . ARG A 1 99 ? 1.050 5.587 -11.778 1.00 80.06 99 ARG A C 1
ATOM 735 O O . ARG A 1 99 ? 2.059 6.275 -11.592 1.00 80.06 99 ARG A O 1
ATOM 742 N N . ARG A 1 100 ? 0.789 4.974 -12.931 1.00 72.81 100 ARG A N 1
ATOM 743 C CA . ARG A 1 100 ? 1.628 5.056 -14.126 1.00 72.81 100 ARG A CA 1
ATOM 744 C C . ARG A 1 100 ? 0.774 5.450 -15.317 1.00 72.81 100 ARG A C 1
ATOM 746 O O . ARG A 1 100 ? -0.048 4.669 -15.766 1.00 72.81 100 ARG A O 1
ATOM 753 N N . LEU A 1 101 ? 1.055 6.623 -15.888 1.00 68.69 101 LEU A N 1
ATOM 754 C CA . LEU A 1 101 ? 0.309 7.159 -17.032 1.00 68.69 101 LEU A CA 1
ATOM 755 C C . LEU A 1 101 ? -1.207 7.131 -16.745 1.00 68.69 101 LEU A C 1
ATOM 757 O O . LEU A 1 101 ? -1.682 7.957 -15.957 1.00 68.69 101 LEU A O 1
ATOM 761 N N . ASP A 1 102 ? -1.886 6.136 -17.316 1.00 68.81 102 ASP A N 1
ATOM 762 C CA . ASP A 1 102 ? -3.333 5.949 -17.348 1.00 68.81 102 ASP A CA 1
ATOM 763 C C . ASP A 1 102 ? -3.808 4.725 -16.531 1.00 68.81 102 ASP A C 1
ATOM 765 O O . ASP A 1 102 ? -4.992 4.423 -16.554 1.00 68.81 102 ASP A O 1
ATOM 769 N N . ASP A 1 103 ? -2.920 4.000 -15.827 1.00 73.00 103 ASP A N 1
ATOM 770 C CA . ASP A 1 103 ? -3.305 2.879 -14.953 1.00 73.00 103 ASP A CA 1
ATOM 771 C C . ASP A 1 103 ? -2.861 3.058 -13.492 1.00 73.00 103 ASP A C 1
ATOM 773 O O . ASP A 1 103 ? -1.821 3.655 -13.179 1.00 73.00 103 ASP A O 1
ATOM 777 N N . TYR A 1 104 ? -3.666 2.510 -12.580 1.00 79.75 104 TYR A N 1
ATOM 778 C CA . TYR A 1 104 ? -3.371 2.464 -11.152 1.00 79.75 104 TYR A CA 1
ATOM 779 C C . TYR A 1 104 ? -3.048 1.038 -10.737 1.00 79.75 104 TYR A C 1
ATOM 781 O O . TYR A 1 104 ? -3.828 0.127 -10.966 1.00 79.75 104 TYR A O 1
ATOM 789 N N . ARG A 1 105 ? -1.899 0.818 -10.100 1.00 84.06 105 ARG A N 1
ATOM 790 C CA . ARG A 1 105 ? -1.555 -0.474 -9.493 1.00 84.06 105 ARG A CA 1
ATOM 791 C C . ARG A 1 105 ? -1.853 -0.418 -8.015 1.00 84.06 105 ARG A C 1
ATOM 793 O O . ARG A 1 105 ? -1.251 0.397 -7.320 1.00 84.06 105 ARG A O 1
ATOM 800 N N . PHE A 1 106 ? -2.717 -1.302 -7.536 1.00 87.56 106 PHE A N 1
ATOM 801 C CA . PHE A 1 106 ? -2.998 -1.418 -6.114 1.00 87.56 106 PHE A CA 1
ATOM 802 C C . PHE A 1 106 ? -2.185 -2.549 -5.483 1.00 87.56 106 PHE A C 1
ATOM 804 O O . PHE A 1 106 ? -2.388 -3.734 -5.763 1.00 87.56 106 PHE A O 1
ATOM 811 N N . PHE A 1 107 ? -1.256 -2.170 -4.608 1.00 90.25 107 PHE A N 1
ATOM 812 C CA . PHE A 1 107 ? -0.468 -3.071 -3.780 1.00 90.25 107 PHE A CA 1
ATOM 813 C C . PHE A 1 107 ? -1.111 -3.171 -2.394 1.00 90.25 107 PHE A C 1
ATOM 815 O O . PHE A 1 107 ? -0.897 -2.319 -1.530 1.00 90.25 107 PHE A O 1
ATOM 822 N N . LYS A 1 108 ? -1.882 -4.236 -2.161 1.00 92.06 108 LYS A N 1
ATOM 823 C CA . LYS A 1 108 ? -2.499 -4.508 -0.856 1.00 92.06 108 LYS A CA 1
ATOM 824 C C . LYS A 1 108 ? -1.470 -4.815 0.229 1.00 92.06 108 LYS A C 1
ATOM 826 O O . LYS A 1 108 ? -0.488 -5.519 -0.021 1.00 92.06 108 LYS A O 1
ATOM 831 N N . ASN A 1 109 ? -1.714 -4.353 1.449 1.00 94.44 109 ASN A N 1
ATOM 832 C CA . ASN A 1 109 ? -0.914 -4.720 2.608 1.00 94.44 109 ASN A CA 1
ATOM 833 C C . ASN A 1 109 ? -1.210 -6.183 2.997 1.00 94.44 109 ASN A C 1
ATOM 835 O O . ASN A 1 109 ? -2.324 -6.493 3.415 1.00 94.44 109 ASN A O 1
ATOM 839 N N . PRO A 1 110 ? -0.237 -7.109 2.909 1.00 92.25 110 PRO A N 1
ATOM 840 C CA . PRO A 1 110 ? -0.482 -8.523 3.187 1.00 92.25 110 PRO A CA 1
AT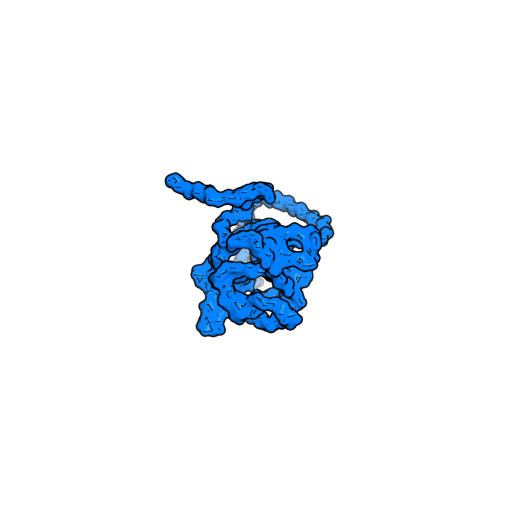OM 841 C C . PRO A 1 110 ? -0.472 -8.862 4.692 1.00 92.25 110 PRO A C 1
ATOM 843 O O . PRO A 1 110 ? -0.561 -10.035 5.061 1.00 92.25 110 PRO A O 1
ATOM 846 N N . ASN A 1 111 ? -0.308 -7.879 5.584 1.00 92.19 111 ASN A N 1
ATOM 847 C CA . ASN A 1 111 ? -0.377 -8.106 7.025 1.00 92.19 111 ASN A CA 1
ATOM 848 C C . ASN A 1 111 ? -1.826 -8.347 7.482 1.00 92.19 111 ASN A C 1
ATOM 850 O O . ASN A 1 111 ? -2.756 -7.676 7.048 1.00 92.19 111 ASN A O 1
ATOM 854 N N . ASN A 1 112 ? -2.014 -9.255 8.447 1.00 92.62 112 ASN A N 1
ATOM 855 C CA . ASN A 1 112 ? -3.346 -9.640 8.934 1.00 92.62 112 ASN A CA 1
ATOM 856 C C . ASN A 1 112 ? -4.176 -8.460 9.478 1.00 92.62 112 ASN A C 1
ATOM 858 O O . ASN A 1 112 ? -5.399 -8.498 9.409 1.00 92.62 112 ASN A O 1
ATOM 862 N N . CYS A 1 113 ? -3.530 -7.411 9.995 1.00 93.81 113 CYS A N 1
ATOM 863 C CA . CYS A 1 113 ? -4.207 -6.213 10.501 1.00 93.81 113 CYS A CA 1
ATOM 864 C C . CYS A 1 113 ? -4.968 -5.420 9.422 1.00 93.81 113 CYS A C 1
ATOM 866 O O . CYS A 1 113 ? -5.869 -4.671 9.781 1.00 93.81 113 CYS A O 1
ATOM 868 N N . ALA A 1 114 ? -4.636 -5.599 8.137 1.00 93.00 114 ALA A N 1
ATOM 869 C CA . ALA A 1 114 ? -5.296 -4.926 7.018 1.00 93.00 114 ALA A CA 1
ATOM 870 C C . ALA A 1 114 ? -6.455 -5.745 6.431 1.00 93.00 114 ALA A C 1
ATOM 872 O O . ALA A 1 114 ? -7.303 -5.192 5.744 1.00 93.00 114 ALA A O 1
ATOM 873 N N . SER A 1 115 ? -6.505 -7.055 6.703 1.00 91.00 115 SER A N 1
ATOM 874 C CA . SER A 1 115 ? -7.426 -7.992 6.038 1.00 91.00 115 SER A CA 1
ATOM 875 C C . SER A 1 115 ? -8.899 -7.606 6.158 1.00 91.00 115 SER A C 1
ATOM 877 O O . SER A 1 115 ? -9.608 -7.624 5.162 1.00 91.00 115 SER A O 1
ATOM 879 N N . ARG A 1 116 ? -9.344 -7.219 7.359 1.00 90.25 116 ARG A N 1
ATOM 880 C CA . ARG A 1 116 ? -10.741 -6.846 7.599 1.00 90.25 116 ARG A CA 1
ATOM 881 C C . ARG A 1 116 ? -11.138 -5.604 6.807 1.00 90.25 116 ARG A C 1
ATOM 883 O O . ARG A 1 116 ? -12.135 -5.645 6.110 1.00 90.25 116 ARG A O 1
ATOM 890 N N . ALA A 1 117 ? -10.327 -4.550 6.866 1.00 90.50 117 ALA A N 1
ATOM 891 C CA . ALA A 1 117 ? -10.592 -3.327 6.118 1.00 90.50 117 ALA A CA 1
ATOM 892 C C . ALA A 1 117 ? -10.554 -3.557 4.601 1.00 90.50 117 ALA A C 1
ATOM 894 O O . ALA A 1 117 ? -11.398 -3.036 3.889 1.00 90.50 117 ALA A O 1
ATOM 895 N N . LEU A 1 118 ? -9.616 -4.376 4.109 1.00 88.94 118 LEU A N 1
ATOM 896 C CA . LEU A 1 118 ? -9.577 -4.751 2.694 1.00 88.94 118 LEU A CA 1
ATOM 897 C C . LEU A 1 118 ? -10.853 -5.486 2.261 1.00 88.94 118 LEU A C 1
ATOM 899 O O . LEU A 1 118 ? -11.326 -5.238 1.165 1.00 88.94 118 LEU A O 1
ATOM 903 N N . SER A 1 119 ? -11.403 -6.358 3.105 1.00 87.31 119 SER A N 1
ATOM 904 C CA . SER A 1 119 ? -12.640 -7.090 2.807 1.00 87.31 119 SER A CA 1
ATOM 905 C C . SER A 1 119 ? -13.875 -6.192 2.862 1.00 87.31 119 SER A C 1
ATOM 907 O O . SER A 1 119 ? -14.669 -6.172 1.928 1.00 87.31 119 SER A O 1
ATOM 909 N N . ASP A 1 120 ? -13.997 -5.389 3.922 1.00 85.62 120 ASP A N 1
ATOM 910 C CA . ASP A 1 120 ? -15.137 -4.491 4.127 1.00 85.62 120 ASP A CA 1
ATOM 911 C C . ASP A 1 120 ? -15.217 -3.415 3.022 1.00 85.62 120 ASP A C 1
ATOM 913 O O . ASP A 1 120 ? -16.313 -3.019 2.636 1.00 85.62 120 ASP A O 1
ATOM 917 N N . LEU A 1 121 ? -14.068 -2.990 2.475 1.00 83.69 121 LEU A N 1
ATOM 918 C CA . LEU A 1 121 ? -13.971 -2.040 1.358 1.00 83.69 121 LEU A CA 1
ATOM 919 C C . LEU A 1 121 ? -14.000 -2.701 -0.036 1.00 83.69 121 LEU A C 1
ATOM 921 O O . LEU A 1 121 ? -13.833 -2.003 -1.033 1.00 83.69 121 LEU A O 1
ATOM 925 N N . GLY A 1 122 ? -14.150 -4.028 -0.137 1.00 80.44 122 GLY A N 1
ATOM 926 C CA . GLY A 1 122 ? -14.180 -4.734 -1.428 1.00 80.44 122 GLY A CA 1
ATOM 927 C C . GLY A 1 122 ? -12.850 -4.719 -2.200 1.00 80.44 122 GLY A C 1
ATOM 928 O O . GLY A 1 122 ? -12.833 -4.776 -3.425 1.00 80.44 122 GLY A O 1
ATOM 929 N N . LEU A 1 123 ? -11.723 -4.621 -1.491 1.00 80.31 123 LEU A N 1
ATOM 930 C CA . LEU A 1 123 ? -10.359 -4.534 -2.031 1.00 80.31 123 LEU A CA 1
ATOM 931 C C . LEU A 1 123 ? -9.579 -5.866 -1.956 1.00 80.31 123 LEU A C 1
ATOM 933 O O . LEU A 1 123 ? -8.377 -5.906 -2.261 1.00 80.31 123 LEU A O 1
ATOM 937 N N . ASP A 1 124 ? -10.201 -6.953 -1.491 1.00 74.31 124 ASP A N 1
ATOM 938 C CA . ASP A 1 124 ? -9.567 -8.261 -1.294 1.00 74.31 124 ASP A CA 1
ATOM 939 C C . ASP A 1 124 ? -9.795 -9.272 -2.437 1.00 74.31 124 ASP A C 1
ATOM 941 O O . ASP A 1 124 ? -8.908 -10.122 -2.631 1.00 74.31 124 ASP A O 1
ATOM 945 N N . GLU A 1 125 ? -10.870 -9.145 -3.229 1.00 62.91 125 GLU A N 1
ATOM 946 C CA . GLU A 1 125 ? -11.212 -10.039 -4.352 1.00 62.91 125 GLU A CA 1
ATOM 947 C C . GLU A 1 125 ? -11.031 -9.404 -5.759 1.00 62.91 125 GLU A C 1
ATOM 949 O O . GLU A 1 125 ? -11.279 -8.218 -5.958 1.00 62.91 125 GLU A O 1
ATOM 954 N N . PRO A 1 126 ? -10.528 -10.166 -6.756 1.00 55.16 126 PRO A N 1
ATOM 955 C CA . PRO A 1 126 ? -10.297 -9.704 -8.128 1.00 55.16 126 PRO A CA 1
ATOM 956 C C . PRO A 1 126 ? -11.351 -10.217 -9.126 1.00 55.16 126 PRO A C 1
ATOM 958 O O . PRO A 1 126 ? -11.032 -10.399 -10.306 1.00 55.16 126 PRO A O 1
ATOM 961 N N . ASP A 1 127 ? -12.549 -10.582 -8.681 1.00 43.25 127 ASP A N 1
ATOM 962 C CA . ASP A 1 127 ? -13.548 -11.309 -9.462 1.00 43.25 127 ASP A CA 1
ATOM 963 C C . ASP A 1 127 ? -14.278 -10.433 -10.488 1.00 43.25 127 ASP A C 1
ATOM 965 O O . ASP A 1 127 ? -15.493 -10.352 -10.512 1.00 43.25 127 ASP A O 1
ATOM 969 N N . GLY A 1 128 ? -13.508 -9.875 -11.429 1.00 40.41 128 GLY A N 1
ATOM 970 C CA . GLY A 1 128 ? -13.864 -9.725 -12.844 1.00 40.41 128 GLY A CA 1
ATOM 971 C C . GLY A 1 128 ? -15.020 -8.796 -13.213 1.00 40.41 128 GLY A C 1
ATOM 972 O O . GLY A 1 128 ? -15.179 -8.498 -14.396 1.00 40.41 128 GLY A O 1
ATOM 973 N N . GLU A 1 129 ? -15.788 -8.312 -12.255 1.00 41.28 129 GLU A N 1
ATOM 974 C CA . GLU A 1 129 ? -16.774 -7.265 -12.429 1.00 41.28 129 GLU A CA 1
ATOM 975 C C . GLU A 1 129 ? -16.223 -6.046 -11.703 1.00 41.28 129 GLU A C 1
ATOM 977 O O . GLU A 1 129 ? -15.807 -6.131 -10.551 1.00 41.28 129 GLU A O 1
ATOM 982 N N . THR A 1 130 ? -16.094 -4.958 -12.464 1.00 44.16 130 THR A N 1
ATOM 983 C CA . THR A 1 130 ? -15.840 -3.586 -12.013 1.00 44.16 130 THR A CA 1
ATOM 984 C C . THR A 1 130 ? -16.021 -3.421 -10.518 1.00 44.16 130 THR A C 1
ATOM 986 O O . THR A 1 130 ? -17.116 -3.675 -10.015 1.00 44.16 130 THR A O 1
ATOM 989 N N . VAL A 1 131 ? -14.947 -2.992 -9.858 1.00 46.50 131 VAL A N 1
ATOM 990 C CA . VAL A 1 131 ? -14.931 -2.635 -8.446 1.00 46.50 131 VAL A CA 1
ATOM 991 C C . VAL A 1 131 ? -16.225 -1.895 -8.119 1.00 46.50 131 VAL A C 1
ATOM 993 O O . VAL A 1 131 ? -16.454 -0.801 -8.633 1.00 46.50 131 VAL A O 1
ATOM 996 N N . GLY A 1 132 ? -17.106 -2.540 -7.354 1.00 43.88 132 GLY A N 1
ATOM 997 C CA . GLY A 1 132 ? -18.288 -1.871 -6.831 1.00 43.88 132 GLY A CA 1
ATOM 998 C C . GLY A 1 132 ? -17.806 -0.696 -5.999 1.00 43.88 132 GLY A C 1
ATOM 999 O O . GLY A 1 132 ? -16.874 -0.890 -5.225 1.00 43.88 132 GLY A O 1
ATOM 1000 N N . ASP A 1 133 ? -18.381 0.484 -6.243 1.00 53.25 133 ASP A N 1
ATOM 1001 C CA . ASP A 1 133 ? -18.157 1.760 -5.556 1.00 53.25 133 ASP A CA 1
ATOM 1002 C C . ASP A 1 133 ? -17.217 1.626 -4.345 1.00 53.25 133 ASP A C 1
ATOM 1004 O O . ASP A 1 133 ? -17.668 1.346 -3.232 1.00 53.25 133 ASP A O 1
ATOM 1008 N N . ILE A 1 134 ? -15.897 1.763 -4.561 1.00 62.81 134 ILE A N 1
ATOM 1009 C CA . ILE A 1 134 ? -14.976 1.936 -3.435 1.00 62.81 134 ILE A CA 1
ATOM 1010 C C . ILE A 1 134 ? -15.470 3.198 -2.737 1.00 62.81 134 ILE A C 1
ATOM 1012 O O . ILE A 1 134 ? -15.370 4.286 -3.302 1.00 62.81 134 ILE A O 1
ATOM 1016 N N . ASP A 1 135 ? -15.995 3.053 -1.521 1.00 66.38 135 ASP A N 1
ATOM 1017 C CA . ASP A 1 135 ? -16.459 4.170 -0.692 1.00 66.38 135 ASP A CA 1
ATOM 1018 C C . ASP A 1 135 ? -15.262 4.899 -0.059 1.00 66.38 135 ASP A C 1
ATOM 1020 O O . ASP A 1 135 ? -15.205 5.156 1.137 1.00 66.38 135 ASP A O 1
ATOM 1024 N N . CYS A 1 136 ? -14.249 5.167 -0.883 1.00 71.69 136 CYS A N 1
ATOM 1025 C CA . CYS A 1 136 ? -13.089 5.972 -0.558 1.00 71.69 136 CYS A CA 1
ATOM 1026 C C . CYS A 1 136 ? -13.000 7.117 -1.558 1.00 71.69 136 CYS A C 1
ATOM 1028 O O . CYS A 1 136 ? -13.289 6.916 -2.740 1.00 71.69 136 CYS A O 1
ATOM 1030 N N . PRO A 1 137 ? -12.530 8.298 -1.128 1.00 68.69 137 PRO A N 1
ATOM 1031 C CA . PRO A 1 137 ? -12.228 9.401 -2.025 1.00 68.69 137 PRO A CA 1
ATOM 1032 C C . PRO A 1 137 ? -11.020 9.030 -2.894 1.00 68.69 137 PRO A C 1
ATOM 1034 O O . PRO A 1 137 ? -9.876 9.390 -2.615 1.00 68.69 137 PRO A O 1
ATOM 1037 N N . LEU A 1 138 ? -11.266 8.258 -3.947 1.00 69.81 138 LEU A N 1
ATOM 1038 C CA . LEU A 1 138 ? -10.293 8.026 -4.993 1.00 69.81 138 LEU A CA 1
ATOM 1039 C C . LEU A 1 138 ? -10.225 9.290 -5.868 1.00 69.81 138 LEU A C 1
ATOM 1041 O O . LEU A 1 138 ? -11.251 9.927 -6.097 1.00 69.81 138 LEU A O 1
ATOM 1045 N N . PRO A 1 139 ? -9.036 9.691 -6.348 1.00 65.69 139 PRO A N 1
ATOM 1046 C CA . PRO A 1 139 ? -8.887 10.737 -7.345 1.00 65.69 139 PRO A CA 1
ATOM 1047 C C . PRO A 1 139 ? -9.900 10.592 -8.487 1.00 65.69 139 PRO A C 1
ATOM 1049 O O . PRO A 1 139 ? -10.123 9.486 -8.964 1.00 65.69 139 PRO A O 1
ATOM 1052 N N . ASP A 1 140 ? -10.459 11.705 -8.971 1.00 61.00 140 ASP A N 1
ATOM 1053 C CA . ASP A 1 140 ? -11.489 11.720 -10.032 1.00 61.00 140 ASP A CA 1
ATOM 1054 C C . ASP A 1 140 ? -11.053 11.022 -11.343 1.00 61.00 140 ASP A C 1
ATOM 1056 O O . ASP A 1 140 ? -11.856 10.793 -12.240 1.00 61.00 140 ASP A O 1
ATOM 1060 N N . ASP A 1 141 ? -9.762 10.717 -11.497 1.00 62.09 141 ASP A N 1
ATOM 1061 C CA . ASP A 1 141 ? -9.194 9.991 -12.632 1.00 62.09 141 ASP A CA 1
ATOM 1062 C C . ASP A 1 141 ? -8.823 8.529 -12.324 1.00 62.09 141 ASP A C 1
ATOM 1064 O O . ASP A 1 141 ? -8.142 7.885 -13.123 1.00 62.09 141 ASP A O 1
ATOM 1068 N N . LEU A 1 142 ? -9.249 8.014 -11.169 1.00 59.78 142 LEU A N 1
ATOM 1069 C CA . LEU A 1 142 ? -9.043 6.642 -10.695 1.00 59.78 142 LEU A CA 1
ATOM 1070 C C . LEU A 1 142 ? -10.230 5.720 -11.033 1.00 59.78 142 LEU A C 1
ATOM 1072 O O . LEU A 1 142 ? -10.119 4.511 -10.842 1.00 59.78 142 LEU A O 1
ATOM 1076 N N . GLU A 1 143 ? -11.336 6.265 -11.556 1.00 55.41 143 GLU A N 1
ATOM 1077 C CA . GLU A 1 143 ? -12.598 5.532 -11.750 1.00 55.41 143 GLU A CA 1
ATOM 1078 C C . GLU A 1 143 ? -12.529 4.414 -12.808 1.00 55.41 143 GLU A C 1
ATOM 1080 O O . GLU A 1 143 ? -13.327 3.482 -12.739 1.00 55.41 143 GLU A O 1
ATOM 1085 N N . ASP A 1 144 ? -11.563 4.433 -13.737 1.00 53.91 144 ASP A N 1
ATOM 1086 C CA . ASP A 1 144 ? -11.658 3.571 -14.926 1.00 53.91 144 ASP A CA 1
ATOM 1087 C C . ASP A 1 144 ? -10.665 2.392 -15.024 1.00 53.91 144 ASP A C 1
ATOM 1089 O O . ASP A 1 144 ? -10.948 1.470 -15.781 1.00 53.91 144 ASP A O 1
ATOM 1093 N N . ASP A 1 145 ? -9.545 2.322 -14.283 1.00 69.12 145 ASP A N 1
ATOM 1094 C CA . ASP A 1 145 ? -8.560 1.231 -14.492 1.00 69.12 145 ASP A CA 1
ATOM 1095 C C . ASP A 1 145 ? -7.630 0.951 -13.281 1.00 69.12 145 ASP A C 1
ATOM 1097 O O . ASP A 1 145 ? -6.415 1.206 -13.305 1.00 69.12 145 ASP A O 1
ATOM 1101 N N . ILE A 1 146 ? -8.179 0.362 -12.208 1.00 77.56 146 ILE A N 1
ATOM 1102 C CA . ILE A 1 146 ? -7.380 -0.202 -11.101 1.00 77.56 146 ILE A CA 1
ATOM 1103 C C . ILE A 1 146 ? -6.938 -1.633 -11.434 1.00 77.56 146 ILE A C 1
ATOM 1105 O O . ILE A 1 146 ? -7.738 -2.551 -11.605 1.00 77.56 146 ILE A O 1
ATOM 1109 N N . LEU A 1 147 ? -5.628 -1.850 -11.448 1.00 79.94 147 LEU A N 1
ATOM 1110 C CA . LEU A 1 147 ? -4.982 -3.152 -11.539 1.00 79.94 147 LEU A CA 1
ATOM 1111 C C . LEU A 1 147 ? -4.599 -3.647 -10.150 1.00 79.94 147 LEU A C 1
ATOM 1113 O O . LEU A 1 147 ? -3.640 -3.176 -9.532 1.00 79.94 147 LEU A O 1
ATOM 1117 N N . TYR A 1 148 ? -5.318 -4.661 -9.688 1.00 80.56 148 TYR A N 1
ATOM 1118 C CA . TYR A 1 148 ? -4.979 -5.372 -8.466 1.00 80.56 148 TYR A CA 1
ATOM 1119 C C . TYR A 1 148 ? -3.731 -6.221 -8.672 1.00 80.56 148 TYR A C 1
ATOM 1121 O O . TYR A 1 148 ? -3.653 -7.067 -9.568 1.00 80.56 148 TYR A O 1
ATOM 1129 N N . MET A 1 149 ? -2.738 -5.997 -7.819 1.00 84.25 149 MET A N 1
ATOM 1130 C CA . MET A 1 149 ? -1.460 -6.676 -7.928 1.00 84.25 149 MET A CA 1
ATOM 1131 C C . MET A 1 149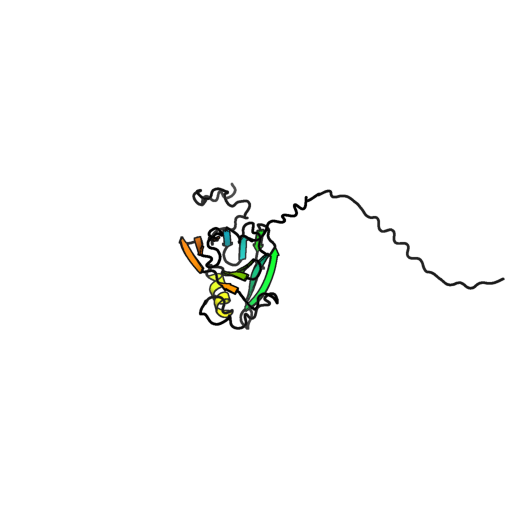 ? -1.492 -8.038 -7.228 1.00 84.25 149 MET A C 1
ATOM 1133 O O . MET A 1 149 ? -1.816 -8.151 -6.044 1.00 84.25 149 MET A O 1
ATOM 1137 N N . PHE A 1 150 ? -1.107 -9.088 -7.956 1.00 81.69 150 PHE A N 1
ATOM 1138 C CA . PHE A 1 150 ? -1.074 -10.456 -7.440 1.00 81.69 150 PHE A CA 1
ATOM 1139 C C . PHE A 1 150 ? 0.288 -10.808 -6.856 1.00 81.69 150 PHE A C 1
ATOM 1141 O O . PHE A 1 150 ? 1.332 -10.564 -7.466 1.00 81.69 150 PHE A O 1
ATOM 1148 N N . TYR A 1 151 ? 0.264 -11.411 -5.668 1.00 85.38 151 TYR A N 1
ATOM 1149 C CA . TYR A 1 151 ? 1.461 -11.741 -4.904 1.00 85.38 151 TYR A CA 1
ATOM 1150 C C . TYR A 1 151 ? 1.756 -13.233 -4.977 1.00 85.38 151 TYR A C 1
ATOM 1152 O O . TYR A 1 151 ? 0.960 -14.064 -4.544 1.00 85.38 151 TYR A O 1
ATOM 1160 N N . GLU A 1 152 ? 2.948 -13.569 -5.446 1.00 86.00 152 GLU A N 1
ATOM 1161 C CA . GLU A 1 152 ? 3.536 -14.887 -5.283 1.00 86.00 152 GLU A CA 1
ATOM 1162 C C . GLU A 1 152 ? 4.382 -14.891 -4.009 1.00 86.00 152 GLU A C 1
ATOM 1164 O O . GLU A 1 152 ? 5.369 -14.163 -3.881 1.00 86.00 152 GLU A O 1
ATOM 1169 N N . ARG A 1 153 ? 3.988 -15.692 -3.018 1.00 85.62 153 ARG A N 1
ATOM 1170 C CA . ARG A 1 153 ? 4.724 -15.773 -1.755 1.00 85.62 153 ARG A CA 1
ATOM 1171 C C . ARG A 1 153 ? 6.031 -16.542 -1.947 1.00 85.62 153 ARG A C 1
ATOM 1173 O O . ARG A 1 153 ? 6.002 -17.750 -2.160 1.00 85.62 153 ARG A O 1
ATOM 1180 N N . VAL A 1 154 ? 7.163 -15.865 -1.765 1.00 88.00 154 VAL A N 1
ATOM 1181 C CA . VAL A 1 154 ? 8.503 -16.475 -1.826 1.00 88.00 154 VAL A CA 1
ATOM 1182 C C . VAL A 1 154 ? 8.937 -16.990 -0.456 1.00 88.00 154 VAL A C 1
ATOM 1184 O O . VA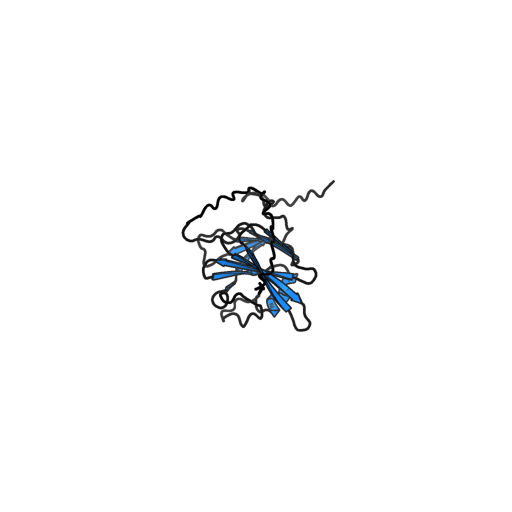L A 1 154 ? 9.513 -18.069 -0.334 1.00 88.00 154 VAL A O 1
ATOM 1187 N N . SER A 1 155 ? 8.638 -16.242 0.608 1.00 87.81 155 SER A N 1
ATOM 1188 C CA . SER A 1 155 ? 8.961 -16.639 1.980 1.00 87.81 155 SER A CA 1
ATOM 1189 C C . SER A 1 155 ? 7.895 -16.174 2.971 1.00 87.81 155 SER A C 1
ATOM 1191 O O . SER A 1 155 ? 6.855 -15.627 2.602 1.00 87.81 155 SER A O 1
ATOM 1193 N N . ARG A 1 156 ? 8.125 -16.381 4.277 1.00 83.31 156 ARG A N 1
ATOM 1194 C CA . ARG A 1 156 ? 7.161 -15.961 5.304 1.00 83.31 156 ARG A CA 1
ATOM 1195 C C . ARG A 1 156 ? 6.806 -14.473 5.198 1.00 83.31 156 ARG A C 1
ATOM 1197 O O . ARG A 1 156 ? 5.648 -14.142 5.440 1.00 83.31 156 ARG A O 1
ATOM 1204 N N . HIS A 1 157 ? 7.785 -13.636 4.856 1.00 86.50 157 HIS A N 1
ATOM 1205 C CA . HIS A 1 157 ? 7.682 -12.178 4.882 1.00 86.50 157 HIS A CA 1
ATOM 1206 C C . HIS A 1 157 ? 8.054 -11.503 3.564 1.00 86.50 157 HIS A C 1
ATOM 1208 O O . HIS A 1 157 ? 8.249 -10.292 3.561 1.00 86.50 157 HIS A O 1
ATOM 1214 N N . GLU A 1 158 ? 8.176 -12.266 2.483 1.00 88.00 158 GLU A N 1
ATOM 1215 C CA . GLU A 1 158 ? 8.567 -11.756 1.175 1.00 88.00 158 GLU A CA 1
ATOM 1216 C C . GLU A 1 158 ? 7.648 -12.322 0.099 1.00 88.00 158 GLU A C 1
ATOM 1218 O O . GLU A 1 158 ? 7.368 -13.527 0.065 1.00 88.00 158 GLU A O 1
ATOM 1223 N N . TYR A 1 159 ? 7.200 -11.425 -0.767 1.00 88.62 159 TYR A N 1
ATOM 1224 C CA . TYR A 1 159 ? 6.299 -11.681 -1.871 1.00 88.62 159 TYR A CA 1
ATOM 1225 C C . TYR A 1 159 ? 6.881 -11.043 -3.127 1.00 88.62 159 TYR A C 1
ATOM 1227 O O . TYR A 1 159 ? 7.415 -9.937 -3.081 1.00 88.62 159 TYR A O 1
ATOM 1235 N N . VAL A 1 160 ? 6.762 -11.738 -4.248 1.00 87.19 160 VAL A N 1
ATOM 1236 C CA . VAL A 1 160 ? 7.059 -11.196 -5.569 1.00 87.19 160 VAL A CA 1
ATOM 1237 C C . VAL A 1 160 ? 5.744 -10.829 -6.221 1.00 87.19 160 VAL A C 1
ATOM 1239 O O . VAL A 1 160 ? 4.803 -11.620 -6.239 1.00 87.19 160 VAL A O 1
ATOM 1242 N N . VAL A 1 161 ? 5.681 -9.619 -6.751 1.00 83.56 161 VAL A N 1
ATOM 1243 C CA . VAL A 1 161 ? 4.521 -9.138 -7.480 1.00 83.56 161 VAL A CA 1
ATOM 1244 C C . VAL A 1 161 ? 4.752 -9.348 -8.966 1.00 83.56 161 VAL A C 1
ATOM 1246 O O . VAL A 1 161 ? 5.739 -8.868 -9.529 1.00 83.56 161 VAL A O 1
ATOM 1249 N N . ASN A 1 162 ? 3.821 -10.051 -9.601 1.00 71.25 162 ASN A N 1
ATOM 1250 C CA . ASN A 1 162 ? 3.825 -10.239 -11.043 1.00 71.25 162 ASN A CA 1
ATOM 1251 C C . ASN A 1 162 ? 2.917 -9.173 -11.669 1.00 71.25 162 ASN A C 1
ATOM 1253 O O . ASN A 1 162 ? 1.699 -9.245 -11.529 1.00 71.25 162 ASN A O 1
ATOM 1257 N N . ASP A 1 163 ? 3.509 -8.173 -12.329 1.00 72.12 163 ASP A N 1
ATOM 1258 C CA . ASP A 1 163 ? 2.754 -7.163 -13.076 1.00 72.12 163 ASP A CA 1
ATOM 1259 C C . ASP A 1 163 ? 2.395 -7.693 -14.476 1.00 72.12 163 ASP A C 1
ATOM 1261 O O . ASP A 1 163 ? 3.286 -7.823 -15.325 1.00 72.12 163 ASP A O 1
ATOM 1265 N N . PRO A 1 164 ? 1.110 -7.975 -14.759 1.00 63.22 164 PRO A N 1
ATOM 1266 C CA . PRO A 1 164 ? 0.694 -8.535 -16.042 1.00 63.22 164 PRO A CA 1
ATOM 1267 C C . PRO A 1 164 ? 0.906 -7.568 -17.215 1.00 63.22 164 PRO A C 1
ATOM 1269 O O . PRO A 1 164 ? 1.069 -8.019 -18.349 1.00 63.22 164 PRO A O 1
ATOM 1272 N N . LYS A 1 165 ? 0.927 -6.250 -16.968 1.00 64.44 165 LYS A N 1
ATOM 1273 C CA . LYS A 1 165 ? 1.130 -5.229 -18.007 1.00 64.44 165 LYS A CA 1
ATOM 1274 C C . LYS A 1 165 ? 2.598 -4.843 -18.181 1.00 64.44 165 LYS A C 1
ATOM 1276 O O . LYS A 1 165 ? 2.927 -4.103 -19.109 1.00 64.44 165 LYS A O 1
ATOM 1281 N N . SER A 1 166 ? 3.499 -5.368 -17.350 1.00 59.78 166 SER A N 1
ATOM 1282 C CA . SER A 1 166 ? 4.905 -4.981 -17.381 1.00 59.78 166 SER A CA 1
ATOM 1283 C C . SER A 1 166 ? 5.868 -6.148 -17.538 1.00 59.78 166 SER A C 1
ATOM 1285 O O . SER A 1 166 ? 6.660 -6.460 -16.657 1.00 59.78 166 SER A O 1
ATOM 1287 N N . VAL A 1 167 ? 5.896 -6.717 -18.740 1.00 52.06 167 VAL A N 1
ATOM 1288 C CA . VAL A 1 167 ? 6.842 -7.782 -19.125 1.00 52.06 167 VAL A CA 1
ATOM 1289 C C . VAL A 1 167 ? 8.323 -7.352 -19.017 1.00 52.06 167 VAL A C 1
ATOM 1291 O O . VAL A 1 167 ? 9.204 -8.204 -18.965 1.00 52.06 167 VAL A O 1
ATOM 1294 N N . ASN A 1 168 ? 8.600 -6.039 -18.970 1.00 45.62 168 ASN A N 1
ATOM 1295 C CA . ASN A 1 168 ? 9.949 -5.449 -18.931 1.00 45.62 168 ASN A CA 1
ATOM 1296 C C . ASN A 1 168 ? 10.250 -4.623 -17.670 1.00 45.62 168 ASN A C 1
ATOM 1298 O O . ASN A 1 168 ? 11.354 -4.095 -17.542 1.00 45.62 168 ASN A O 1
ATOM 1302 N N . VAL A 1 169 ? 9.287 -4.458 -16.764 1.00 53.53 169 VAL A N 1
ATOM 1303 C CA . VAL A 1 169 ? 9.517 -3.734 -15.511 1.00 53.53 169 VAL A CA 1
ATOM 1304 C C . VAL A 1 169 ? 9.905 -4.770 -14.470 1.00 53.53 169 VAL A C 1
ATOM 1306 O O . VAL A 1 169 ? 9.280 -5.825 -14.387 1.00 53.53 169 VAL A O 1
ATOM 1309 N N . GLY A 1 170 ? 10.982 -4.502 -13.736 1.00 58.19 170 GLY A N 1
ATOM 1310 C CA . GLY A 1 170 ? 11.515 -5.422 -12.738 1.00 58.19 170 GLY A CA 1
ATOM 1311 C C . GLY A 1 170 ? 10.441 -5.942 -11.779 1.00 58.19 170 GLY A C 1
ATOM 1312 O O . GLY A 1 170 ? 9.443 -5.279 -11.505 1.00 58.19 170 GLY A O 1
ATOM 1313 N N . LYS A 1 171 ? 10.659 -7.155 -11.268 1.00 74.75 171 LYS A N 1
ATOM 1314 C CA . LYS A 1 171 ? 9.822 -7.751 -10.223 1.00 74.75 171 LYS A CA 1
ATOM 1315 C C . LYS A 1 171 ? 9.742 -6.789 -9.036 1.00 74.75 171 LYS A C 1
ATOM 1317 O O . LYS A 1 171 ? 10.786 -6.433 -8.494 1.00 74.75 171 LYS A O 1
ATOM 1322 N N . VAL A 1 172 ? 8.534 -6.408 -8.623 1.00 83.31 172 VAL A N 1
ATOM 1323 C CA . VAL A 1 172 ? 8.347 -5.661 -7.373 1.00 83.31 172 VAL A CA 1
ATOM 1324 C C . VAL A 1 172 ? 8.392 -6.651 -6.217 1.00 83.31 172 VAL A C 1
ATOM 1326 O O . VAL A 1 172 ? 7.710 -7.679 -6.240 1.00 83.31 172 VAL A O 1
ATOM 1329 N N . ILE A 1 173 ? 9.208 -6.358 -5.212 1.00 87.19 173 ILE A N 1
ATOM 1330 C CA . ILE A 1 173 ? 9.320 -7.162 -3.998 1.00 87.19 173 ILE A CA 1
ATOM 1331 C C . ILE A 1 173 ? 8.489 -6.495 -2.904 1.00 87.19 173 ILE A C 1
ATOM 1333 O O . ILE A 1 173 ? 8.745 -5.359 -2.521 1.00 87.19 173 ILE A O 1
ATOM 1337 N N . VAL A 1 174 ? 7.505 -7.206 -2.362 1.00 89.69 174 VAL A N 1
ATOM 1338 C CA . VAL A 1 174 ? 6.741 -6.755 -1.195 1.00 89.69 174 VAL A CA 1
ATOM 1339 C C . VAL A 1 174 ? 7.244 -7.497 0.037 1.00 89.69 174 VAL A C 1
ATOM 1341 O O . VAL A 1 174 ? 7.266 -8.730 0.069 1.00 89.69 174 VAL A O 1
ATOM 1344 N N . ARG A 1 175 ? 7.635 -6.764 1.081 1.00 91.50 175 ARG A N 1
ATOM 1345 C CA . ARG A 1 175 ? 8.091 -7.327 2.359 1.00 91.50 175 ARG A CA 1
ATOM 1346 C C . ARG A 1 175 ? 7.218 -6.891 3.527 1.00 91.50 175 ARG A C 1
ATOM 1348 O O . ARG A 1 175 ? 6.583 -5.846 3.488 1.00 91.50 175 ARG A O 1
ATOM 1355 N N . THR A 1 176 ? 7.212 -7.695 4.592 1.00 89.81 176 THR A N 1
ATOM 1356 C CA . THR A 1 176 ? 6.407 -7.443 5.811 1.00 89.81 176 THR A CA 1
ATOM 1357 C C . THR A 1 176 ? 7.206 -7.345 7.114 1.00 89.81 176 THR A C 1
ATOM 1359 O O . THR A 1 176 ? 6.653 -7.430 8.210 1.00 89.81 176 THR A O 1
ATOM 1362 N N . ARG A 1 177 ? 8.537 -7.242 7.028 1.00 81.00 177 ARG A N 1
ATOM 1363 C CA . ARG A 1 177 ? 9.436 -7.096 8.191 1.00 81.00 177 ARG A CA 1
ATOM 1364 C C . ARG A 1 177 ? 9.855 -5.639 8.402 1.00 81.00 177 ARG A C 1
ATOM 1366 O O . ARG A 1 177 ? 9.532 -4.795 7.582 1.00 81.00 177 ARG A O 1
ATOM 1373 N N . LYS A 1 178 ? 10.574 -5.398 9.514 1.00 75.25 178 LYS A N 1
ATOM 1374 C CA . LYS A 1 178 ? 11.074 -4.101 10.017 1.00 75.25 178 LYS A CA 1
ATOM 1375 C C . LYS A 1 178 ? 11.272 -3.033 8.934 1.00 75.25 178 LYS A C 1
ATOM 1377 O O . LYS A 1 178 ? 11.975 -3.252 7.945 1.00 75.25 178 LYS A O 1
ATOM 1382 N N . CYS A 1 179 ? 10.730 -1.853 9.218 1.00 71.12 179 CYS A N 1
ATOM 1383 C CA . CYS A 1 179 ? 10.871 -0.668 8.389 1.00 71.12 179 CYS A CA 1
ATOM 1384 C C . CYS A 1 179 ? 12.223 -0.041 8.667 1.00 71.12 179 CYS A C 1
ATOM 1386 O O . CYS A 1 179 ? 12.383 0.809 9.537 1.00 71.12 179 CYS A O 1
ATOM 1388 N N . ASN A 1 180 ? 13.213 -0.509 7.923 1.00 78.06 180 ASN A N 1
ATOM 1389 C CA . ASN A 1 180 ? 14.350 0.340 7.636 1.00 78.06 180 ASN A CA 1
ATOM 1390 C C . ASN A 1 180 ? 13.921 1.285 6.506 1.00 78.06 180 ASN A C 1
ATOM 1392 O O . ASN A 1 180 ? 13.215 0.828 5.601 1.00 78.06 180 ASN A O 1
ATOM 1396 N N . PRO A 1 181 ? 14.322 2.564 6.530 1.00 78.44 181 PRO A N 1
ATOM 1397 C CA . PRO A 1 181 ? 14.070 3.466 5.418 1.00 78.44 181 PRO A CA 1
ATOM 1398 C C . PRO A 1 181 ? 14.770 2.977 4.145 1.00 78.44 181 PRO A C 1
ATOM 1400 O O . PRO A 1 181 ? 15.770 2.258 4.253 1.00 78.44 181 PRO A O 1
ATOM 1403 N N . PRO A 1 182 ? 14.301 3.385 2.953 1.00 80.19 182 PRO A N 1
ATOM 1404 C CA . PRO A 1 182 ? 14.899 2.968 1.687 1.00 80.19 182 PRO A CA 1
ATOM 1405 C C . PRO A 1 182 ? 16.409 3.195 1.581 1.00 80.19 182 PRO A C 1
ATOM 1407 O O . PRO A 1 182 ? 17.116 2.369 1.022 1.00 80.19 182 PRO A O 1
ATOM 1410 N N . SER A 1 183 ? 16.932 4.250 2.212 1.00 75.31 183 SER A N 1
ATOM 1411 C CA . SER A 1 183 ? 18.374 4.541 2.278 1.00 75.31 183 SER A CA 1
ATOM 1412 C C . SER A 1 183 ? 19.217 3.487 3.011 1.00 75.31 183 SER A C 1
ATOM 1414 O O . SER A 1 183 ? 20.442 3.546 2.981 1.00 75.31 183 SER A O 1
ATOM 1416 N N . GLN A 1 184 ? 18.574 2.551 3.710 1.00 75.00 184 GLN A N 1
ATOM 1417 C CA . GLN A 1 184 ? 19.197 1.436 4.424 1.00 75.00 184 GLN A CA 1
ATOM 1418 C C . GLN A 1 184 ? 18.849 0.082 3.794 1.00 75.00 184 GLN A C 1
ATOM 1420 O O . GLN A 1 184 ? 19.077 -0.967 4.407 1.00 75.00 184 GLN A O 1
ATOM 1425 N N . TRP A 1 185 ? 18.221 0.079 2.620 1.00 76.00 185 TRP A N 1
ATOM 1426 C CA . TRP A 1 185 ? 18.028 -1.141 1.853 1.00 76.00 185 TRP A CA 1
ATOM 1427 C C . TRP A 1 185 ? 19.343 -1.418 1.140 1.00 76.00 185 TRP A C 1
ATOM 1429 O O . TRP A 1 185 ? 19.933 -0.516 0.559 1.00 76.00 185 TRP A O 1
ATOM 1439 N N . GLU A 1 186 ? 19.871 -2.628 1.296 1.00 64.75 186 GLU A N 1
ATOM 1440 C CA . GLU A 1 186 ? 21.157 -2.974 0.698 1.00 64.75 186 GLU A CA 1
ATOM 1441 C C . GLU A 1 186 ? 21.092 -2.786 -0.822 1.00 64.75 186 GLU A C 1
ATOM 1443 O O . GLU A 1 186 ? 20.183 -3.305 -1.465 1.00 64.75 186 GLU A O 1
ATOM 1448 N N . ASP A 1 187 ? 22.102 -2.131 -1.399 1.00 49.09 187 ASP A N 1
ATOM 1449 C CA . ASP A 1 187 ? 22.341 -2.085 -2.851 1.00 49.09 187 ASP A CA 1
ATOM 1450 C C . ASP A 1 187 ? 22.749 -3.460 -3.432 1.00 49.09 187 ASP A C 1
ATOM 1452 O O . ASP A 1 187 ? 23.176 -3.550 -4.584 1.00 49.09 187 ASP A O 1
ATOM 1456 N N . ASP A 1 188 ? 22.680 -4.541 -2.644 1.00 42.84 188 ASP A N 1
ATOM 1457 C CA . ASP A 1 188 ? 23.112 -5.876 -3.047 1.00 42.84 188 ASP A CA 1
ATOM 1458 C C . ASP A 1 188 ? 21.906 -6.768 -3.403 1.00 42.84 188 ASP A C 1
ATOM 1460 O O . ASP A 1 188 ? 21.323 -7.407 -2.522 1.00 42.84 188 ASP A O 1
ATOM 1464 N N . PRO A 1 189 ? 21.538 -6.885 -4.694 1.00 43.78 189 PRO A N 1
ATOM 1465 C CA . PRO A 1 189 ? 20.469 -7.776 -5.147 1.00 43.78 189 PRO A CA 1
ATOM 1466 C C . PRO A 1 189 ? 20.769 -9.270 -4.919 1.00 43.78 189 PRO A C 1
ATOM 1468 O O . PRO A 1 189 ? 19.916 -10.104 -5.218 1.00 43.78 189 PRO A O 1
ATOM 1471 N N . ASN A 1 190 ? 21.957 -9.628 -4.411 1.00 38.75 190 ASN A N 1
ATOM 1472 C CA . ASN A 1 190 ? 22.340 -10.996 -4.051 1.00 38.75 190 ASN A CA 1
ATOM 1473 C C . ASN A 1 190 ? 22.800 -11.140 -2.584 1.00 38.75 190 ASN A C 1
ATOM 1475 O O . ASN A 1 190 ? 23.294 -12.207 -2.203 1.00 38.75 190 ASN A O 1
ATOM 1479 N N . GLY A 1 191 ? 22.638 -10.103 -1.757 1.00 38.12 191 GLY A N 1
ATOM 1480 C CA . GLY A 1 191 ? 22.989 -10.136 -0.339 1.00 38.12 191 GLY A CA 1
ATOM 1481 C C . GLY A 1 191 ? 21.990 -10.973 0.472 1.00 38.12 191 GLY A C 1
ATOM 1482 O O . GLY A 1 191 ? 20.783 -10.916 0.219 1.00 38.12 191 GLY A O 1
ATOM 1483 N N . PRO A 1 192 ? 22.433 -11.792 1.447 1.00 35.88 192 PRO A N 1
ATOM 1484 C CA . PRO A 1 192 ? 21.503 -12.433 2.366 1.00 35.88 192 PRO A CA 1
ATOM 1485 C C . PRO A 1 192 ? 20.802 -11.349 3.198 1.00 35.88 192 PRO A C 1
ATOM 1487 O O . PRO A 1 192 ? 21.479 -10.433 3.663 1.00 35.88 192 PRO A O 1
ATOM 1490 N N . PRO A 1 193 ? 19.484 -11.458 3.456 1.00 45.25 193 PRO A N 1
ATOM 1491 C CA . PRO A 1 193 ? 18.763 -10.458 4.231 1.00 45.25 193 PRO A CA 1
ATOM 1492 C C . PRO A 1 193 ? 19.463 -10.278 5.575 1.00 45.25 193 PRO A C 1
ATOM 1494 O O . PRO A 1 193 ? 19.628 -11.239 6.334 1.00 45.25 193 PRO A O 1
ATOM 1497 N N . ASN A 1 194 ? 19.914 -9.055 5.844 1.00 45.91 194 ASN A N 1
ATOM 1498 C CA . ASN A 1 194 ? 20.658 -8.719 7.048 1.00 45.91 194 ASN A CA 1
ATOM 1499 C C . ASN A 1 194 ? 19.731 -8.802 8.284 1.00 45.91 194 ASN A C 1
ATOM 1501 O O . ASN A 1 194 ? 19.230 -7.813 8.809 1.00 45.91 194 ASN A O 1
ATOM 1505 N N . ASP A 1 195 ? 19.489 -10.026 8.762 1.00 46.09 195 ASP A N 1
ATOM 1506 C CA . ASP A 1 195 ? 18.667 -10.366 9.934 1.00 46.09 195 ASP A CA 1
ATOM 1507 C C . ASP A 1 195 ? 19.426 -10.152 11.265 1.00 46.09 195 ASP A C 1
ATOM 1509 O O . ASP A 1 195 ? 18.947 -10.515 12.343 1.00 46.09 195 ASP A O 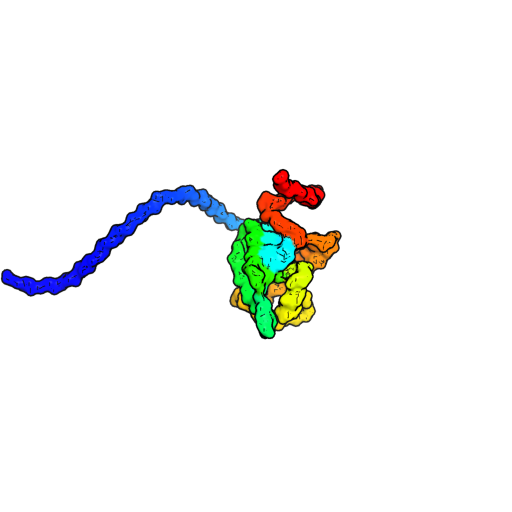1
ATOM 1513 N N . ARG A 1 196 ? 20.617 -9.539 11.240 1.00 37.25 196 ARG A N 1
ATOM 1514 C CA . ARG A 1 196 ? 21.360 -9.186 12.457 1.00 37.25 196 ARG A CA 1
ATOM 1515 C C . ARG A 1 196 ? 21.119 -7.733 12.821 1.00 37.25 196 ARG A C 1
ATOM 1517 O O . ARG A 1 196 ? 21.946 -6.863 12.578 1.00 37.25 196 ARG A O 1
ATOM 1524 N N . GLY A 1 197 ? 19.990 -7.505 13.485 1.00 37.56 197 GLY A N 1
ATOM 1525 C CA . GLY A 1 197 ? 19.818 -6.315 14.303 1.00 37.56 197 GLY A CA 1
ATOM 1526 C C . GLY A 1 197 ? 20.940 -6.239 15.337 1.00 37.56 197 GLY A C 1
ATOM 1527 O O . GLY A 1 197 ? 20.913 -6.953 16.336 1.00 37.56 197 GLY A O 1
ATOM 1528 N N . GLN A 1 198 ? 21.919 -5.371 15.105 1.00 35.94 198 GLN A N 1
ATOM 1529 C CA . GLN A 1 198 ? 22.669 -4.781 16.201 1.00 35.94 198 GLN A CA 1
ATOM 1530 C C . GLN A 1 198 ? 21.741 -3.740 16.826 1.00 35.94 198 GLN A C 1
ATOM 1532 O O . GLN A 1 198 ? 21.533 -2.660 16.279 1.00 35.94 198 GLN A O 1
ATOM 1537 N N . GLY A 1 199 ? 21.103 -4.116 17.935 1.00 30.91 199 GLY A N 1
ATOM 1538 C CA . GLY A 1 199 ? 20.574 -3.123 18.864 1.00 30.91 199 GLY A CA 1
ATOM 1539 C C . GLY A 1 199 ? 21.724 -2.265 19.412 1.00 30.91 199 GLY A C 1
ATOM 1540 O O . GLY A 1 199 ? 22.878 -2.706 19.367 1.00 30.91 199 GLY A O 1
ATOM 1541 N N . PRO A 1 200 ? 21.438 -1.045 19.892 1.00 31.98 200 PRO A N 1
ATOM 1542 C CA . PRO A 1 200 ? 22.461 -0.192 20.486 1.00 31.98 200 PRO A CA 1
ATOM 1543 C C . PRO A 1 200 ? 23.082 -0.863 21.732 1.00 31.98 200 PRO A C 1
ATOM 1545 O O . PRO A 1 200 ? 22.414 -1.702 22.346 1.00 31.98 200 PRO A O 1
ATOM 1548 N N . PRO A 1 201 ? 24.347 -0.537 22.069 1.00 40.53 201 PRO A N 1
ATOM 1549 C CA . PRO A 1 201 ? 25.065 -1.114 23.209 1.00 40.53 201 PRO A CA 1
ATOM 1550 C C . PRO A 1 201 ? 24.428 -0.792 24.565 1.00 40.53 201 PRO A C 1
ATOM 1552 O O . PRO A 1 201 ? 23.793 0.281 24.690 1.00 40.53 201 PRO A O 1
#